Protein AF-A0A838ERH2-F1 (afdb_monomer)

Radius of gyration: 20.57 Å; Cα contacts (8 Å, |Δi|>4): 528; chains: 1; bounding box: 41×37×90 Å

pLDDT: mean 91.16, std 12.21, range [41.22, 98.88]

Sequence (251 aa):
MKSALTFLILLASISTHAAITIGAYNIRNFDYDERYRIRTNKTELSTTLKNLKADVLSVEEINNKAEFQVFITSKIPGYKYSGTECGGAHGQHLGFIYNSNTIELLSFNEDLSVSEPGQAGGCNSGSRPLAIGLFQIKATKQKFYGMTAHLKSGGDPQSIMKRTKQFEIIKNIVKELKAKNGVVDFYLAGDLNTTEYLNRGADYKLLTSFVSDLGMVNLTHNLGCSAYWWGGTEDGIEEPTLLDHVIATPG

Secondary structure (DSSP, 8-state):
---------------------EEEEEEEEETEETTTTEE--HHHHHHHHHHT--SEEEEEEES-HHHHHHHHHHHSTTEEEEE-S--GGGT-EEEEEEETTTEEEEEEEEEGGGTSTTS---TTSSSPPEEEEEEEETTT--EEEEEE--PPP-SSHHHHHHHHHHHHHHHHHHHHHHHHH---EEEEEEE---TTTTTT-HHHHHHHHHHHHTT-EETTTT-S-SEEE-TTSTTSPPEEE--EEEEE---

Nearest PDB structures (foldseek):
  4c1r-assembly4_D  TM=7.692E-01  e=2.656E-13  Bacteroides thetaiotaomicron VPI-5482
  3mpr-assembly1_A  TM=7.644E-01  e=5.144E-13  Bacteroides thetaiotaomicron
  3mpr-assembly2_C  TM=7.613E-01  e=5.801E-13  Bacteroides thetaiotaomicron
  3mpr-assembly2_D  TM=7.517E-01  e=6.542E-13  Bacteroides thetaiotaomicron
  3mpr-assembly1_B  TM=7.552E-01  e=1.711E-12  Bacteroides thetaiotaomicron

Foldseek 3Di:
DDDDPDDPPPPPPPPPDPDFFEEEDAQAAPQAHPVVRDGRPLVVVLVVVVVSVGQKYKYKFHQPPVVVQVSCVPSPPQKGWDWDPACAQRSMIITMIHRNVFKDFPDKDWAQCLQFPPDDRDGNHHAYTKIKTWMAGPVPRQIEIEIEGAAQADDDPVSLVSLLSSLVVVLVVLVVVCVPDVRLKYKYWYQSNLVCCQVCDSSVVSVVCSLVSSQKDWPCNPPPFDDWDPSNDPPRDTDGDHRITMIIHDD

Mean predicted aligned error: 5.89 Å

Solvent-accessible surface area (backbone atoms only — not comparable to full-atom values): 13637 Å² total; per-residue (Å²): 138,84,85,81,81,80,82,79,80,78,81,76,80,76,79,78,73,82,84,77,43,74,43,52,44,75,65,64,32,28,60,51,28,78,92,78,72,43,66,58,59,63,69,59,52,48,50,54,61,59,71,66,63,42,39,37,27,22,35,33,31,34,52,39,58,70,61,48,50,52,46,44,53,72,67,39,76,63,38,48,72,53,64,43,92,37,15,6,59,78,41,31,16,38,26,37,43,31,26,55,83,53,37,41,79,78,46,77,51,67,41,42,56,48,16,34,67,94,51,86,37,51,80,47,31,60,32,28,36,34,26,39,35,39,33,26,36,64,89,79,64,51,52,32,38,42,32,26,41,48,45,45,62,57,70,48,71,67,28,49,52,50,37,54,47,30,50,54,49,52,52,50,53,54,54,52,48,44,70,74,67,75,45,82,42,42,37,44,19,20,39,52,37,23,65,32,32,78,80,60,38,69,43,28,52,50,50,52,48,54,32,57,77,69,63,35,42,64,77,43,76,86,57,86,55,69,45,71,41,59,71,79,50,97,79,82,51,66,39,77,16,38,28,54,40,41,33,30,42,79,130

Structure (mmCIF, N/CA/C/O backbone):
data_AF-A0A838ERH2-F1
#
_entry.id   AF-A0A838ERH2-F1
#
loop_
_atom_site.group_PDB
_atom_site.id
_atom_site.type_symbol
_atom_site.label_atom_id
_atom_site.label_alt_id
_atom_site.label_comp_id
_atom_site.label_asym_id
_atom_site.label_entity_id
_atom_site.label_seq_id
_atom_site.pdbx_PDB_ins_code
_atom_site.Cartn_x
_atom_site.Cartn_y
_atom_site.Cartn_z
_atom_site.occupancy
_atom_site.B_iso_or_equiv
_atom_site.auth_seq_id
_atom_site.auth_comp_id
_atom_site.auth_asym_id
_atom_site.auth_atom_id
_atom_site.pdbx_PDB_model_num
ATOM 1 N N . MET A 1 1 ? -16.984 -15.839 67.777 1.00 41.25 1 MET A N 1
ATOM 2 C CA . MET A 1 1 ? -16.061 -15.875 66.621 1.00 41.25 1 MET A CA 1
ATOM 3 C C . MET A 1 1 ? -16.892 -15.769 65.349 1.00 41.25 1 MET A C 1
ATOM 5 O O . MET A 1 1 ? -17.537 -16.739 64.982 1.00 41.25 1 MET A O 1
ATOM 9 N N . LYS A 1 2 ? -16.990 -14.576 64.751 1.00 41.22 2 LYS A N 1
ATOM 10 C CA . LYS A 1 2 ? -17.706 -14.361 63.483 1.00 41.22 2 LYS A CA 1
ATOM 11 C C . LYS A 1 2 ? -16.654 -14.285 62.381 1.00 41.22 2 LYS A C 1
ATOM 13 O O . LYS A 1 2 ? -15.933 -13.297 62.310 1.00 41.22 2 LYS A O 1
ATOM 18 N N . SER A 1 3 ? -16.520 -15.354 61.600 1.00 46.53 3 SER A N 1
ATOM 19 C CA . SER A 1 3 ? -15.625 -15.372 60.442 1.00 46.53 3 SER A CA 1
ATOM 20 C C . SER A 1 3 ? -16.291 -14.585 59.316 1.00 46.53 3 SER A C 1
ATOM 22 O O . SER A 1 3 ? -17.316 -15.010 58.786 1.00 46.53 3 SER A O 1
ATOM 24 N N . ALA A 1 4 ? -15.753 -13.407 59.010 1.00 49.06 4 ALA A N 1
ATOM 25 C CA . ALA A 1 4 ? -16.137 -12.632 57.841 1.00 49.06 4 ALA A CA 1
ATOM 26 C C . ALA A 1 4 ? -15.484 -13.269 56.608 1.00 49.06 4 ALA A C 1
ATOM 28 O O . ALA A 1 4 ? -14.264 -13.249 56.456 1.00 49.06 4 ALA A O 1
ATOM 29 N N . LEU A 1 5 ? -16.305 -13.882 55.758 1.00 55.97 5 LEU A N 1
ATOM 30 C CA . LEU A 1 5 ? -15.892 -14.407 54.464 1.00 55.97 5 LEU A CA 1
ATOM 31 C C . LEU A 1 5 ? -15.818 -13.229 53.481 1.00 55.97 5 LEU A C 1
ATOM 33 O O . LEU A 1 5 ? -16.829 -12.804 52.925 1.00 55.97 5 LEU A O 1
ATOM 37 N N . THR A 1 6 ? -14.629 -12.655 53.318 1.00 57.03 6 THR A N 1
ATOM 38 C CA . THR A 1 6 ? -14.371 -11.592 52.340 1.00 57.03 6 THR A CA 1
ATOM 39 C C . THR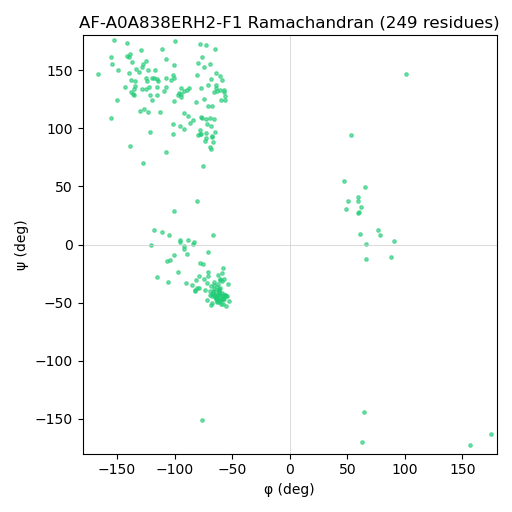 A 1 6 ? -14.356 -12.198 50.937 1.00 57.03 6 THR A C 1
ATOM 41 O O . THR A 1 6 ? -13.429 -12.919 50.573 1.00 57.03 6 THR A O 1
ATOM 44 N N . PHE A 1 7 ? -15.393 -11.920 50.148 1.00 54.00 7 PHE A N 1
ATOM 45 C CA . PHE A 1 7 ? -15.467 -12.295 48.738 1.00 54.00 7 PHE A CA 1
ATOM 46 C C . PHE A 1 7 ? -14.616 -11.307 47.924 1.00 54.00 7 PHE A C 1
ATOM 48 O O . PHE A 1 7 ? -15.031 -10.181 47.656 1.00 54.00 7 PHE A O 1
ATOM 55 N N . LEU A 1 8 ? -13.388 -11.702 47.586 1.00 56.50 8 LEU A N 1
ATOM 56 C CA . LEU A 1 8 ? -12.501 -10.932 46.716 1.00 56.50 8 LEU A CA 1
ATOM 57 C C . LEU A 1 8 ? -12.950 -11.148 45.262 1.00 56.50 8 LEU A C 1
ATOM 59 O O . LEU A 1 8 ? -12.589 -12.139 44.631 1.00 56.50 8 LEU A O 1
ATOM 63 N N . ILE A 1 9 ? -13.781 -10.246 44.738 1.00 57.06 9 ILE A N 1
ATOM 64 C CA . ILE A 1 9 ? -14.129 -10.225 43.313 1.00 57.06 9 ILE A CA 1
ATOM 65 C C . ILE A 1 9 ? -12.896 -9.718 42.558 1.00 57.06 9 ILE A C 1
ATOM 67 O O . ILE A 1 9 ? -12.659 -8.514 42.463 1.00 57.06 9 ILE A O 1
ATOM 71 N N . LEU A 1 10 ? -12.088 -10.647 42.041 1.00 55.03 10 LEU A N 1
ATOM 72 C CA . LEU A 1 10 ? -11.108 -10.354 41.000 1.00 55.03 10 LEU A CA 1
ATOM 73 C C . LEU A 1 10 ? -11.884 -9.940 39.742 1.00 55.03 10 LEU A C 1
ATOM 75 O O . LEU A 1 10 ? -12.353 -10.780 38.975 1.00 55.03 10 LEU A O 1
ATOM 79 N N . LEU A 1 11 ? -12.024 -8.634 39.527 1.00 54.62 11 LEU A N 1
ATOM 80 C CA . LEU A 1 11 ? -12.313 -8.077 38.210 1.00 54.62 11 LEU A CA 1
ATOM 81 C C . LEU A 1 11 ? -11.067 -8.292 37.345 1.00 54.62 11 LEU A C 1
ATOM 83 O O . LEU A 1 11 ? -10.212 -7.419 37.217 1.00 54.62 11 LEU A O 1
ATOM 87 N N . ALA A 1 12 ? -10.935 -9.496 36.791 1.00 55.44 12 ALA A N 1
ATOM 88 C CA . ALA A 1 12 ? -10.038 -9.738 35.678 1.00 55.44 12 ALA A CA 1
ATOM 89 C C . ALA A 1 12 ? -10.616 -8.988 34.473 1.00 55.44 12 ALA A C 1
ATOM 91 O O . ALA A 1 12 ? -11.506 -9.481 33.782 1.00 55.44 12 ALA A O 1
ATOM 92 N N . SER A 1 13 ? -10.154 -7.759 34.260 1.00 50.81 13 SER A N 1
ATOM 93 C CA . SER A 1 13 ? -10.402 -7.013 33.032 1.00 50.81 13 SER A CA 1
ATOM 94 C C . SER A 1 13 ? -9.666 -7.726 31.903 1.00 50.81 13 SER A C 1
ATOM 96 O O . SER A 1 13 ? -8.493 -7.463 31.642 1.00 50.81 13 SER A O 1
ATOM 98 N N . ILE A 1 14 ? -10.330 -8.691 31.271 1.00 52.88 14 ILE A N 1
ATOM 99 C CA . ILE A 1 14 ? -9.830 -9.325 30.057 1.00 52.88 14 ILE A CA 1
ATOM 100 C C . ILE A 1 14 ? -9.993 -8.282 28.951 1.00 52.88 14 ILE A C 1
ATOM 102 O O . ILE A 1 14 ? -11.059 -8.162 28.351 1.00 52.88 14 ILE A O 1
ATOM 106 N N . SER A 1 15 ? -8.960 -7.476 28.716 1.00 55.09 15 SER A N 1
ATOM 107 C CA . SER A 1 15 ? -8.905 -6.587 27.557 1.00 55.09 15 SER A CA 1
ATOM 108 C C . SER A 1 15 ? -8.753 -7.447 26.305 1.00 55.09 15 SER A C 1
ATOM 110 O O . SER A 1 15 ? -7.641 -7.694 25.837 1.00 55.09 15 SER A O 1
ATOM 112 N N . THR A 1 16 ? -9.867 -7.957 25.778 1.00 55.78 16 THR A N 1
ATOM 113 C CA . THR A 1 16 ? -9.900 -8.615 24.473 1.00 55.78 16 THR A CA 1
ATOM 114 C C . THR A 1 16 ? -9.625 -7.557 23.412 1.00 55.78 16 THR A C 1
ATOM 116 O O . THR A 1 16 ? -10.537 -6.862 22.963 1.00 55.78 16 THR A O 1
ATOM 119 N N . HIS A 1 17 ? -8.357 -7.396 23.042 1.00 62.88 17 HIS A N 1
ATOM 120 C CA . HIS A 1 17 ? -7.998 -6.616 21.868 1.00 62.88 17 HIS A CA 1
ATOM 121 C C . HIS A 1 17 ? -8.513 -7.382 20.651 1.00 62.88 17 HIS A C 1
ATOM 123 O O . HIS A 1 17 ? -8.162 -8.545 20.442 1.00 62.88 17 HIS A O 1
ATOM 129 N N . ALA A 1 18 ? -9.409 -6.758 19.889 1.00 71.56 18 ALA A N 1
ATOM 130 C CA . ALA A 1 18 ? -9.861 -7.320 18.629 1.00 71.56 18 ALA A CA 1
ATOM 131 C C . ALA A 1 18 ? -8.682 -7.274 17.652 1.00 71.56 18 ALA A C 1
ATOM 133 O O . ALA A 1 18 ? -8.348 -6.211 17.133 1.00 71.56 18 ALA A O 1
ATOM 134 N N . ALA A 1 19 ? -8.033 -8.418 17.447 1.00 84.88 19 ALA A N 1
ATOM 135 C CA . ALA A 1 19 ? -7.001 -8.547 16.434 1.00 84.88 19 ALA A CA 1
ATOM 136 C C . ALA A 1 19 ? -7.625 -8.348 15.045 1.00 84.88 19 ALA A C 1
ATOM 138 O O . ALA A 1 19 ? -8.700 -8.881 14.765 1.00 84.88 19 ALA A O 1
ATOM 139 N N . ILE A 1 20 ? -6.939 -7.593 14.190 1.00 93.19 20 ILE A N 1
ATOM 140 C CA . ILE A 1 20 ? -7.281 -7.439 12.775 1.00 93.19 20 ILE A CA 1
ATOM 141 C C . ILE A 1 20 ? -6.149 -7.987 11.916 1.00 93.19 20 ILE A C 1
ATOM 143 O O . ILE A 1 20 ? -4.981 -7.938 12.303 1.00 93.19 20 ILE A O 1
ATOM 147 N N . THR A 1 21 ? -6.494 -8.490 10.739 1.00 96.12 21 THR A N 1
ATOM 148 C CA . THR A 1 21 ? -5.523 -8.976 9.756 1.00 96.12 21 THR A CA 1
ATOM 149 C C . THR A 1 21 ? -5.307 -7.917 8.682 1.00 96.12 21 THR A C 1
ATOM 151 O O . THR A 1 21 ? -6.257 -7.500 8.018 1.00 96.12 21 THR A O 1
ATOM 154 N N . ILE A 1 22 ? -4.057 -7.495 8.491 1.00 96.12 22 ILE A N 1
ATOM 155 C CA . ILE A 1 22 ? -3.655 -6.530 7.461 1.00 96.12 22 ILE A CA 1
ATOM 156 C C . ILE A 1 22 ? -2.748 -7.234 6.451 1.00 96.12 22 ILE A C 1
ATOM 158 O O . ILE A 1 22 ? -1.898 -8.034 6.841 1.00 96.12 22 ILE A O 1
ATOM 162 N N . GLY A 1 23 ? -2.909 -6.927 5.166 1.00 96.12 23 GLY A N 1
ATOM 163 C CA . GLY A 1 23 ? -2.032 -7.424 4.107 1.00 96.12 23 GLY A CA 1
ATOM 164 C C . GLY A 1 23 ? -1.746 -6.381 3.031 1.00 96.12 23 GLY A C 1
ATOM 165 O O . GLY A 1 23 ? -2.368 -5.319 3.005 1.00 96.12 23 GLY A O 1
ATOM 166 N N . ALA A 1 24 ? -0.844 -6.731 2.118 1.00 97.00 24 ALA A N 1
ATOM 167 C CA . ALA A 1 24 ? -0.587 -6.025 0.865 1.00 97.00 24 ALA A CA 1
ATOM 168 C C . ALA A 1 24 ? -0.573 -7.016 -0.299 1.00 97.00 24 ALA A C 1
ATOM 170 O O . ALA A 1 24 ? -0.192 -8.175 -0.104 1.00 97.00 24 ALA A O 1
ATOM 171 N N . TYR A 1 25 ? -0.992 -6.573 -1.484 1.00 97.31 25 TYR A N 1
ATOM 172 C CA . TYR A 1 25 ? -0.890 -7.368 -2.696 1.00 97.31 25 TYR A CA 1
ATOM 173 C C . TYR A 1 25 ? -0.853 -6.499 -3.961 1.00 97.31 25 TYR A C 1
ATOM 175 O O . TYR A 1 25 ? -1.886 -5.990 -4.409 1.00 97.31 25 TYR A O 1
ATOM 183 N N . ASN A 1 26 ? 0.316 -6.442 -4.602 1.00 96.69 26 ASN A N 1
ATOM 184 C CA . ASN A 1 26 ? 0.435 -5.960 -5.972 1.00 96.69 26 ASN A CA 1
ATOM 185 C C . ASN A 1 26 ? -0.222 -6.977 -6.925 1.00 96.69 26 ASN A C 1
ATOM 187 O O . ASN A 1 26 ? 0.283 -8.083 -7.133 1.00 96.69 26 ASN A O 1
ATOM 191 N N . ILE A 1 27 ? -1.373 -6.611 -7.499 1.00 96.06 27 ILE A N 1
ATOM 192 C CA . ILE A 1 27 ? -2.183 -7.517 -8.333 1.00 96.06 27 ILE A CA 1
ATOM 193 C C . ILE A 1 27 ? -1.783 -7.508 -9.812 1.00 96.06 27 ILE A C 1
ATOM 195 O O . ILE A 1 27 ? -2.438 -8.183 -10.610 1.00 96.06 27 ILE A O 1
ATOM 199 N N . ARG A 1 28 ? -0.721 -6.770 -10.161 1.00 93.44 28 ARG A N 1
ATOM 200 C CA . ARG A 1 28 ? -0.102 -6.678 -11.486 1.00 93.44 28 ARG A CA 1
ATOM 201 C C . ARG A 1 28 ? -1.075 -6.329 -12.615 1.00 93.44 28 ARG A C 1
ATOM 203 O O . ARG A 1 28 ? -1.665 -7.200 -13.254 1.00 93.44 28 ARG A O 1
ATOM 210 N N . ASN A 1 29 ? -1.161 -5.040 -12.915 1.00 95.56 29 ASN A N 1
ATOM 211 C CA . ASN A 1 29 ? -1.908 -4.465 -14.037 1.00 95.56 29 ASN A CA 1
ATOM 212 C C . ASN A 1 29 ? -3.349 -4.984 -14.219 1.00 95.56 29 ASN A C 1
ATOM 214 O O . ASN A 1 29 ? -3.728 -5.461 -15.291 1.00 95.56 29 ASN A O 1
ATOM 218 N N . PHE A 1 30 ? -4.193 -4.906 -13.192 1.00 97.94 30 PHE A N 1
ATOM 219 C CA . PHE A 1 30 ? -5.592 -5.321 -13.336 1.00 97.94 30 PHE A CA 1
ATOM 220 C C . PHE A 1 30 ? -6.356 -4.404 -14.319 1.00 97.94 30 PHE A C 1
ATOM 222 O O . PHE A 1 30 ? -6.339 -3.194 -14.144 1.00 97.94 30 PHE A O 1
ATOM 229 N N . ASP A 1 31 ? -7.122 -4.873 -15.311 1.00 95.94 31 ASP A N 1
ATOM 230 C CA . ASP A 1 31 ? -7.486 -6.261 -15.634 1.00 95.94 31 ASP A CA 1
ATOM 231 C C . ASP A 1 31 ? -6.746 -6.849 -16.852 1.00 95.94 31 ASP A C 1
ATOM 233 O O . ASP A 1 31 ? -7.079 -7.947 -17.325 1.00 95.94 31 ASP A O 1
ATOM 237 N N . TYR A 1 32 ? -5.751 -6.122 -17.362 1.00 95.62 32 TYR A N 1
ATOM 238 C CA . TYR A 1 32 ? -4.922 -6.510 -18.494 1.00 95.62 32 TYR A CA 1
ATOM 239 C C . TYR A 1 32 ? -3.515 -5.914 -18.389 1.00 95.62 32 TYR A C 1
ATOM 241 O O . TYR A 1 32 ? -3.335 -4.699 -18.323 1.00 95.62 32 TYR A O 1
ATOM 249 N N . ASP A 1 33 ? -2.515 -6.789 -18.442 1.00 93.38 33 ASP A N 1
ATOM 250 C CA . ASP A 1 33 ? -1.108 -6.420 -18.483 1.00 93.38 33 ASP A CA 1
ATOM 251 C C . ASP A 1 33 ? -0.683 -6.182 -19.938 1.00 93.38 33 ASP A C 1
ATOM 253 O O . ASP A 1 33 ? -0.490 -7.128 -20.705 1.00 93.38 33 ASP A O 1
ATOM 257 N N . GLU A 1 34 ? -0.533 -4.911 -20.318 1.00 90.50 34 GLU A N 1
ATOM 258 C CA . GLU A 1 34 ? -0.123 -4.501 -21.669 1.00 90.50 34 GLU A CA 1
ATOM 259 C C . GLU A 1 34 ? 1.276 -5.003 -22.049 1.00 90.50 34 GLU A C 1
ATOM 261 O O . GLU A 1 34 ? 1.520 -5.353 -23.206 1.00 90.50 34 GLU A O 1
ATOM 266 N N . ARG A 1 35 ? 2.200 -5.087 -21.081 1.00 87.75 35 ARG A N 1
ATOM 267 C CA . ARG A 1 35 ? 3.591 -5.493 -21.332 1.00 87.75 35 ARG A CA 1
ATOM 268 C C . ARG A 1 35 ? 3.665 -6.951 -21.764 1.00 87.75 35 ARG A C 1
ATOM 270 O O . ARG A 1 35 ? 4.426 -7.283 -22.669 1.00 87.75 35 ARG A O 1
ATOM 277 N N . TYR A 1 36 ? 2.878 -7.808 -21.122 1.00 88.75 36 TYR A N 1
ATOM 278 C CA . TYR A 1 36 ? 2.867 -9.247 -21.400 1.00 88.75 36 TYR A CA 1
ATOM 279 C C . TYR A 1 36 ? 1.701 -9.683 -22.287 1.00 88.75 36 TYR A C 1
ATOM 281 O O . TYR A 1 36 ? 1.692 -10.811 -22.771 1.00 88.75 36 TYR A O 1
ATOM 289 N N . ARG A 1 37 ? 0.745 -8.786 -22.544 1.00 94.12 37 ARG A N 1
ATOM 290 C CA . ARG A 1 37 ? -0.479 -9.029 -23.315 1.00 94.12 37 ARG A CA 1
ATOM 291 C C . ARG A 1 37 ? -1.358 -10.127 -22.714 1.00 94.12 37 ARG A C 1
ATOM 293 O O . ARG A 1 37 ? -1.916 -10.959 -23.432 1.00 94.12 37 ARG A O 1
ATOM 300 N N . ILE A 1 38 ? -1.481 -10.136 -21.388 1.00 95.56 38 ILE A N 1
ATOM 301 C CA . ILE A 1 38 ? -2.199 -11.168 -20.628 1.00 95.56 38 ILE A CA 1
ATOM 302 C C . ILE A 1 38 ? -3.304 -10.521 -19.795 1.00 95.56 38 ILE A C 1
ATOM 304 O O . ILE A 1 38 ? -3.100 -9.507 -19.136 1.00 95.56 38 ILE A O 1
ATOM 308 N N . ARG A 1 39 ? -4.495 -11.129 -19.805 1.00 96.75 39 ARG A N 1
ATOM 309 C CA . ARG A 1 39 ? -5.611 -10.731 -18.933 1.00 96.75 39 ARG A CA 1
ATOM 310 C C . ARG A 1 39 ? -5.434 -11.308 -17.538 1.00 96.75 39 ARG A C 1
ATOM 312 O O . ARG A 1 39 ? -5.012 -12.455 -17.393 1.00 96.75 39 ARG A O 1
ATOM 319 N N . THR A 1 40 ? -5.863 -10.565 -16.525 1.00 97.25 40 THR A N 1
ATOM 320 C CA . THR A 1 40 ? -5.924 -11.085 -15.158 1.00 97.25 40 THR A CA 1
ATOM 321 C C . THR A 1 40 ? -6.801 -12.337 -15.099 1.00 97.25 40 THR A C 1
ATOM 323 O O . THR A 1 40 ? -7.954 -12.335 -15.544 1.00 97.25 40 THR A O 1
ATOM 326 N N . ASN A 1 41 ? -6.295 -13.402 -14.475 1.00 97.56 41 ASN A N 1
ATOM 327 C CA . ASN A 1 41 ? -7.112 -14.558 -14.121 1.00 97.56 41 ASN A CA 1
ATOM 328 C C . ASN A 1 41 ? -8.013 -14.206 -12.925 1.00 97.56 41 ASN A C 1
ATOM 330 O O . ASN A 1 41 ? -7.648 -14.389 -11.766 1.00 97.56 41 ASN A O 1
ATOM 334 N N . LYS A 1 42 ? -9.208 -13.677 -13.215 1.00 97.19 42 LYS A N 1
ATOM 335 C CA . LYS A 1 42 ? -10.172 -13.209 -12.203 1.00 97.19 42 LYS A CA 1
ATOM 336 C C . LYS A 1 42 ? -10.632 -14.325 -11.251 1.00 97.19 42 LYS A C 1
ATOM 338 O O . LYS A 1 42 ? -10.917 -14.047 -10.087 1.00 97.19 42 LYS A O 1
ATOM 343 N N . THR A 1 43 ? -10.688 -15.578 -11.707 1.00 97.38 43 THR A N 1
ATOM 344 C CA . THR A 1 43 ? -11.048 -16.723 -10.852 1.00 97.38 43 THR A CA 1
ATOM 345 C C . THR A 1 43 ? -9.973 -16.971 -9.801 1.00 97.38 43 THR A C 1
ATOM 347 O O . THR A 1 43 ? -10.292 -17.018 -8.609 1.00 97.38 43 THR A O 1
ATOM 350 N N . GLU A 1 44 ? -8.712 -17.054 -10.229 1.00 97.38 44 GLU A N 1
ATOM 351 C CA . GLU A 1 44 ? -7.580 -17.255 -9.323 1.00 97.38 44 GLU A CA 1
ATOM 352 C C . GLU A 1 44 ? -7.440 -16.078 -8.361 1.00 97.38 44 GLU A C 1
ATOM 354 O O . GLU A 1 44 ? -7.447 -16.272 -7.150 1.00 97.38 44 GLU A O 1
ATOM 359 N N . LEU A 1 45 ? -7.472 -14.845 -8.881 1.00 97.44 45 LEU A N 1
ATOM 360 C CA . LEU A 1 45 ? -7.408 -13.640 -8.057 1.00 97.44 45 LEU A CA 1
ATOM 361 C C . LEU A 1 45 ? -8.495 -13.641 -6.971 1.00 97.44 45 LEU A C 1
ATOM 363 O O . LEU A 1 45 ? -8.209 -13.368 -5.810 1.00 97.44 45 LEU A O 1
ATOM 367 N N . SER A 1 46 ? -9.739 -14.001 -7.305 1.00 97.12 46 SER A N 1
ATOM 368 C CA . SER A 1 46 ? -10.819 -14.041 -6.308 1.00 97.12 46 SER A CA 1
ATOM 369 C C . SER A 1 46 ? -10.599 -15.103 -5.229 1.00 97.12 46 SER A C 1
ATOM 371 O O . SER A 1 46 ? -11.001 -14.903 -4.082 1.00 97.12 46 SER A O 1
ATOM 373 N N . THR A 1 47 ? -9.962 -16.219 -5.585 1.00 97.38 47 THR A N 1
ATOM 374 C CA . THR A 1 47 ? -9.630 -17.307 -4.662 1.00 97.38 47 THR A CA 1
ATOM 375 C C . THR A 1 47 ? -8.513 -16.869 -3.724 1.00 97.38 47 THR A C 1
ATOM 377 O O . THR A 1 47 ? -8.672 -16.961 -2.506 1.00 97.38 47 THR A O 1
ATOM 380 N N . THR A 1 48 ? -7.443 -16.288 -4.270 1.00 96.62 48 THR A N 1
ATOM 381 C CA . THR A 1 48 ? -6.331 -15.710 -3.506 1.00 96.62 48 THR A CA 1
ATOM 382 C C . THR A 1 48 ? -6.828 -14.671 -2.508 1.00 96.62 48 THR A C 1
ATOM 384 O O . THR A 1 48 ? -6.596 -14.815 -1.309 1.00 96.62 48 THR A O 1
ATOM 387 N N . LEU A 1 49 ? -7.600 -13.679 -2.963 1.00 96.56 49 LEU A N 1
ATOM 388 C CA . LEU A 1 49 ? -8.098 -12.598 -2.105 1.00 96.56 49 LEU A CA 1
ATOM 389 C C . LEU A 1 49 ? -8.979 -13.110 -0.951 1.00 96.56 49 LEU A C 1
ATOM 391 O O . LEU A 1 49 ? -8.878 -12.610 0.167 1.00 96.56 49 LEU A O 1
ATOM 395 N N . LYS A 1 50 ? -9.809 -14.136 -1.183 1.00 95.25 50 LYS A N 1
ATOM 396 C CA . LYS A 1 50 ? -10.616 -14.767 -0.120 1.00 95.25 50 LYS A CA 1
ATOM 397 C C . LYS A 1 50 ? -9.767 -15.542 0.879 1.00 95.25 50 LYS A C 1
ATOM 399 O O . LYS A 1 50 ? -10.046 -15.507 2.076 1.00 95.25 50 LYS A O 1
ATOM 404 N N . ASN A 1 51 ? -8.750 -16.249 0.395 1.00 95.81 51 ASN A N 1
ATOM 405 C CA . ASN A 1 51 ? -7.895 -17.088 1.229 1.00 95.81 51 ASN A CA 1
ATOM 406 C C . ASN A 1 51 ? -6.974 -16.272 2.139 1.00 95.81 51 ASN A C 1
ATOM 408 O O . ASN A 1 51 ? -6.649 -16.747 3.225 1.00 95.81 51 ASN A O 1
ATOM 412 N N . LEU A 1 52 ? -6.623 -15.043 1.744 1.00 93.81 52 LEU A N 1
ATOM 413 C CA . LEU A 1 52 ? -5.871 -14.113 2.593 1.00 93.81 52 LEU A CA 1
ATOM 414 C C . LEU A 1 52 ? -6.616 -13.765 3.888 1.00 93.81 52 LEU A C 1
ATOM 416 O O . LEU A 1 52 ? -5.969 -13.482 4.891 1.00 93.81 52 LEU A O 1
ATOM 420 N N . LYS A 1 53 ? -7.961 -13.784 3.878 1.00 94.56 53 LYS A N 1
ATOM 421 C CA . LYS A 1 53 ? -8.818 -13.454 5.035 1.00 94.56 53 LYS A CA 1
ATOM 422 C C . LYS A 1 53 ? -8.430 -12.138 5.730 1.00 94.56 53 LYS A C 1
ATOM 424 O O . LYS A 1 53 ? -8.617 -11.992 6.934 1.00 94.56 53 LYS A O 1
ATOM 429 N N . ALA A 1 54 ? -7.894 -11.185 4.971 1.00 96.94 54 ALA A N 1
ATOM 430 C CA . ALA A 1 54 ? -7.530 -9.878 5.489 1.00 96.94 54 ALA A CA 1
ATOM 431 C C . ALA A 1 54 ? -8.788 -9.088 5.877 1.00 96.94 54 ALA A C 1
ATOM 433 O O . ALA A 1 54 ? -9.808 -9.149 5.186 1.00 96.94 54 ALA A O 1
ATOM 434 N N . ASP A 1 55 ? -8.713 -8.326 6.964 1.00 98.12 55 ASP A N 1
ATOM 435 C CA . ASP A 1 55 ? -9.714 -7.320 7.317 1.00 98.12 55 ASP A CA 1
ATOM 436 C C . ASP A 1 55 ? -9.509 -6.048 6.496 1.00 98.12 55 ASP A C 1
ATOM 438 O O . ASP A 1 55 ? -10.481 -5.435 6.053 1.00 98.12 55 ASP A O 1
ATOM 442 N N . VAL A 1 56 ? -8.247 -5.686 6.248 1.00 98.56 56 VAL A N 1
ATOM 443 C CA . VAL A 1 56 ? -7.853 -4.636 5.306 1.00 98.56 56 VAL A CA 1
ATOM 444 C C . VAL A 1 56 ? -6.675 -5.129 4.472 1.00 98.56 56 VAL A C 1
ATOM 446 O O . VAL A 1 56 ? -5.681 -5.614 5.004 1.00 98.56 56 VAL A O 1
ATOM 449 N N . LEU A 1 57 ? -6.787 -5.007 3.158 1.00 98.62 57 LEU A N 1
ATOM 450 C CA . LEU A 1 57 ? -5.775 -5.405 2.193 1.00 98.62 57 LEU A CA 1
ATOM 451 C C . LEU A 1 57 ? -5.418 -4.195 1.332 1.00 98.62 57 LEU A C 1
ATOM 453 O O . LEU A 1 57 ? -6.267 -3.709 0.581 1.00 98.62 57 LEU A O 1
ATOM 457 N N . SER A 1 58 ? -4.178 -3.722 1.445 1.00 98.75 58 SER A N 1
ATOM 458 C CA . SER A 1 58 ? -3.583 -2.801 0.476 1.00 98.75 58 SER A CA 1
ATOM 459 C C . SER A 1 58 ? -3.460 -3.502 -0.872 1.00 98.75 58 SER A C 1
ATOM 461 O O . SER A 1 58 ? -3.069 -4.669 -0.925 1.00 98.75 58 SER A O 1
ATOM 463 N N . VAL A 1 59 ? -3.836 -2.816 -1.945 1.00 98.56 59 VAL A N 1
ATOM 464 C CA . VAL A 1 59 ? -3.751 -3.341 -3.309 1.00 98.56 59 VAL A CA 1
ATOM 465 C C . VAL A 1 59 ? -3.168 -2.311 -4.262 1.00 98.56 59 VAL A C 1
ATOM 467 O O . VAL A 1 59 ? -3.554 -1.139 -4.254 1.00 98.56 59 VAL A O 1
ATOM 470 N N . GLU A 1 60 ? -2.263 -2.773 -5.114 1.00 98.56 60 GLU A N 1
ATOM 471 C CA . GLU A 1 60 ? -1.489 -1.954 -6.042 1.00 98.56 60 GLU A CA 1
ATOM 472 C C . GLU A 1 60 ? -1.656 -2.440 -7.492 1.00 98.56 60 GLU A C 1
ATOM 474 O O . GLU A 1 60 ? -1.986 -3.595 -7.736 1.00 98.56 60 GLU A O 1
ATOM 479 N N . GLU A 1 61 ? -1.393 -1.561 -8.464 1.00 97.62 61 GLU A N 1
ATOM 480 C CA . GLU A 1 61 ? -1.476 -1.841 -9.910 1.00 97.62 61 GLU A CA 1
ATOM 481 C C . GLU A 1 61 ? -2.879 -2.151 -10.457 1.00 97.62 61 GLU A C 1
ATOM 483 O O . GLU A 1 61 ? -3.101 -3.096 -11.218 1.00 97.62 61 GLU A O 1
ATOM 488 N N . ILE A 1 62 ? -3.843 -1.295 -10.124 1.00 98.31 62 ILE A N 1
ATOM 489 C CA . ILE A 1 62 ? -5.196 -1.350 -10.686 1.00 98.31 62 ILE A CA 1
ATOM 490 C C . ILE A 1 62 ? -5.283 -0.385 -11.871 1.00 98.31 62 ILE A C 1
ATOM 492 O O . ILE A 1 62 ? -5.433 0.812 -11.662 1.00 98.31 62 ILE A O 1
ATOM 496 N N . ASN A 1 63 ? -5.218 -0.866 -13.111 1.00 97.25 63 ASN A N 1
ATOM 497 C CA . ASN A 1 63 ? -5.399 -0.026 -14.304 1.00 97.25 63 ASN A CA 1
ATOM 498 C C . ASN A 1 63 ? -6.872 0.247 -14.626 1.00 97.25 63 ASN A C 1
ATOM 500 O O . ASN A 1 63 ? -7.238 1.348 -15.029 1.00 97.25 63 ASN A O 1
ATOM 504 N N . ASN A 1 64 ? -7.740 -0.743 -14.426 1.00 97.38 64 ASN A N 1
ATOM 505 C CA . ASN A 1 64 ? -9.168 -0.649 -14.705 1.00 97.38 64 ASN A CA 1
ATOM 506 C C . ASN A 1 64 ? -9.979 -0.577 -13.401 1.00 97.38 64 ASN A C 1
ATOM 508 O O . ASN A 1 64 ? -10.546 -1.570 -12.940 1.00 97.38 64 ASN A O 1
ATOM 512 N N . LYS A 1 65 ? -10.034 0.618 -12.793 1.00 96.75 65 LYS A N 1
ATOM 513 C CA . LYS A 1 65 ? -10.726 0.864 -11.511 1.00 96.75 65 LYS A CA 1
ATOM 514 C C . LYS A 1 65 ? -12.193 0.439 -11.516 1.00 96.75 65 LYS A C 1
ATOM 516 O O . LYS A 1 65 ? -12.668 -0.152 -10.548 1.00 96.75 65 LYS A O 1
ATOM 521 N N . ALA A 1 66 ? -12.913 0.772 -12.588 1.00 97.25 66 ALA A N 1
ATOM 522 C CA . ALA A 1 66 ? -14.345 0.507 -12.691 1.00 97.25 66 ALA A CA 1
ATOM 523 C C . ALA A 1 66 ? -14.620 -1.001 -12.680 1.00 97.25 66 ALA A C 1
ATOM 525 O O . ALA A 1 66 ? -1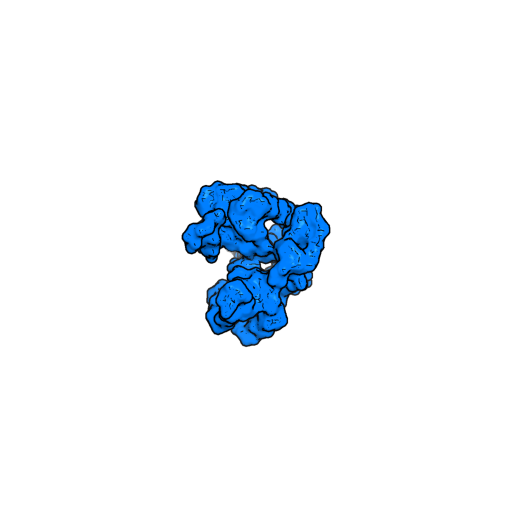5.440 -1.479 -11.895 1.00 97.25 66 ALA A O 1
ATOM 526 N N . GLU A 1 67 ? -13.871 -1.758 -13.482 1.00 98.06 67 GLU A N 1
ATOM 527 C CA . GLU A 1 67 ? -13.971 -3.215 -13.490 1.00 98.06 67 GLU A CA 1
ATOM 528 C C . GLU A 1 67 ? -13.511 -3.823 -12.161 1.00 98.06 67 GLU A C 1
ATOM 530 O O . GLU A 1 67 ? -14.103 -4.797 -11.698 1.00 98.06 67 GLU A O 1
ATOM 535 N N . PHE A 1 68 ? -12.502 -3.245 -11.501 1.00 98.38 68 PHE A N 1
ATOM 536 C CA . PHE A 1 68 ? -12.020 -3.759 -10.219 1.00 98.38 68 PHE A CA 1
ATOM 537 C C . PHE A 1 68 ? -13.076 -3.611 -9.122 1.00 98.38 68 PHE A C 1
ATOM 539 O O . PHE A 1 68 ? -13.351 -4.563 -8.393 1.00 98.38 68 PHE A O 1
ATOM 546 N N . GLN A 1 69 ? -13.754 -2.463 -9.059 1.00 97.88 69 GLN A N 1
ATOM 547 C CA . GLN A 1 69 ? -14.874 -2.239 -8.141 1.00 97.88 69 GLN A CA 1
ATOM 548 C C . GLN A 1 69 ? -16.002 -3.262 -8.358 1.00 97.88 69 GLN A C 1
ATOM 550 O O . GLN A 1 69 ? -16.523 -3.831 -7.390 1.00 97.88 69 GLN A O 1
ATOM 555 N N . VAL A 1 70 ? -16.370 -3.524 -9.618 1.00 98.00 70 VAL A N 1
ATOM 556 C CA . VAL A 1 70 ? -17.385 -4.533 -9.975 1.00 98.00 70 VAL A CA 1
ATOM 557 C C . VAL A 1 70 ? -16.916 -5.935 -9.583 1.00 98.00 70 VAL A C 1
ATOM 559 O O . VAL A 1 70 ? -17.678 -6.711 -8.996 1.00 98.00 70 VAL A O 1
ATOM 562 N N . PHE A 1 71 ? -15.655 -6.261 -9.855 1.00 98.44 71 PHE A N 1
ATOM 563 C CA . PHE A 1 71 ? -15.046 -7.539 -9.508 1.00 98.44 71 PHE A CA 1
ATOM 564 C C . PHE A 1 71 ? -15.075 -7.794 -7.997 1.00 98.44 71 PHE A C 1
ATOM 566 O O . PHE A 1 71 ? -15.588 -8.832 -7.578 1.00 98.44 71 PHE A O 1
ATOM 573 N N . ILE A 1 72 ? -14.610 -6.851 -7.172 1.00 98.31 72 ILE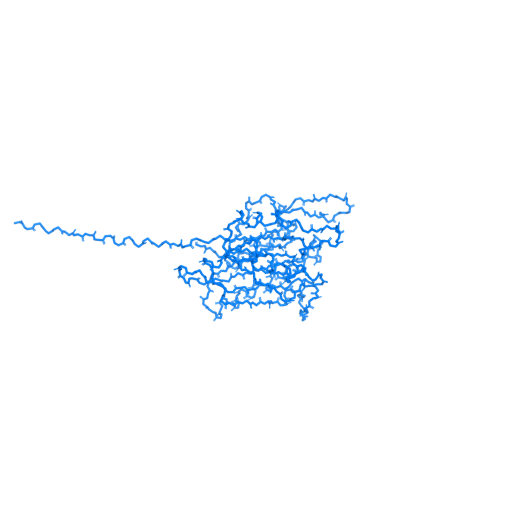 A N 1
ATOM 574 C CA . ILE A 1 72 ? -14.600 -7.000 -5.707 1.00 98.31 72 ILE A CA 1
ATOM 575 C C . ILE A 1 72 ? -16.020 -7.166 -5.171 1.00 98.31 72 ILE A C 1
ATOM 577 O O . ILE A 1 72 ? -16.298 -8.132 -4.459 1.00 98.31 72 ILE A O 1
ATOM 581 N N . THR A 1 73 ? -16.939 -6.291 -5.585 1.00 96.00 73 THR A N 1
ATOM 582 C CA . THR A 1 73 ? -18.333 -6.317 -5.115 1.00 96.00 73 THR A CA 1
ATOM 583 C C . THR A 1 73 ? -19.037 -7.628 -5.482 1.00 96.00 73 THR A C 1
ATOM 585 O O . THR A 1 73 ? -19.800 -8.168 -4.683 1.00 96.00 73 THR A O 1
ATOM 588 N N . SER A 1 74 ? -18.779 -8.167 -6.678 1.00 97.06 74 SER A N 1
ATOM 589 C CA . SER A 1 74 ? -19.451 -9.380 -7.166 1.00 97.06 74 SER A CA 1
ATOM 590 C C . SER A 1 74 ? -18.801 -10.681 -6.697 1.00 97.06 74 SER A C 1
ATOM 592 O O . SER A 1 74 ? -19.498 -11.676 -6.490 1.00 97.06 74 SER A O 1
ATOM 594 N N . LYS A 1 75 ? -17.472 -10.719 -6.556 1.00 97.62 75 LYS A N 1
ATOM 595 C CA . LYS A 1 75 ? -16.737 -11.956 -6.261 1.00 97.62 75 LYS A CA 1
ATOM 596 C C . LYS A 1 75 ? -16.419 -12.132 -4.790 1.00 97.62 75 LYS A C 1
ATOM 598 O O . LYS A 1 75 ? -16.238 -13.280 -4.382 1.00 97.62 75 LYS A O 1
ATOM 603 N N . ILE A 1 76 ? -16.371 -11.059 -4.004 1.00 96.19 76 ILE A N 1
ATOM 604 C CA . ILE A 1 76 ? -15.952 -11.085 -2.599 1.00 96.19 76 ILE A CA 1
ATOM 605 C C . ILE A 1 76 ? -17.028 -10.402 -1.734 1.00 96.19 76 ILE A C 1
ATOM 607 O O . ILE A 1 76 ? -16.831 -9.297 -1.231 1.00 96.19 76 ILE A O 1
ATOM 611 N N . PRO A 1 77 ? -18.207 -11.033 -1.570 1.00 95.00 77 PRO A N 1
ATOM 612 C CA . PRO A 1 77 ? -19.308 -10.434 -0.822 1.00 95.00 77 PRO A CA 1
ATOM 613 C C . PRO A 1 77 ? -18.897 -10.124 0.623 1.00 95.00 77 PRO A C 1
ATOM 615 O O . PRO A 1 77 ? -18.174 -10.888 1.260 1.00 95.00 77 PRO A O 1
ATOM 618 N N . GLY A 1 78 ? -19.368 -8.989 1.139 1.00 96.25 78 GLY A N 1
ATOM 619 C CA . GLY A 1 78 ? -18.977 -8.471 2.453 1.00 96.25 78 GLY A CA 1
ATOM 620 C C . GLY A 1 78 ? -17.729 -7.587 2.427 1.00 96.25 78 GLY A C 1
ATOM 621 O O . GLY A 1 78 ? -17.486 -6.877 3.402 1.00 96.25 78 GLY A O 1
ATOM 622 N N . TYR A 1 79 ? -16.992 -7.543 1.316 1.00 98.38 79 TYR A N 1
ATOM 623 C CA . TYR A 1 79 ? -15.867 -6.632 1.127 1.00 98.38 79 TYR A CA 1
ATOM 624 C C . TYR A 1 79 ? -16.250 -5.414 0.285 1.00 98.38 79 TYR A C 1
ATOM 626 O O . TYR A 1 79 ? -17.184 -5.447 -0.517 1.00 98.38 79 TYR A O 1
ATOM 634 N N . LYS A 1 80 ? -15.516 -4.320 0.482 1.00 98.44 80 LYS A N 1
ATOM 635 C CA . LYS A 1 80 ? -15.620 -3.078 -0.292 1.00 98.44 80 LYS A CA 1
ATOM 636 C C . LYS A 1 80 ? -14.244 -2.673 -0.809 1.00 98.44 80 LYS A C 1
ATOM 638 O O . LYS A 1 80 ? -13.240 -3.028 -0.197 1.00 98.44 80 LYS A O 1
ATOM 643 N N . TYR A 1 81 ? -14.217 -1.912 -1.900 1.00 98.50 81 TYR A N 1
ATOM 644 C CA . TYR A 1 81 ? -13.008 -1.294 -2.442 1.00 98.50 81 TYR A CA 1
ATOM 645 C C . TYR A 1 81 ? -13.102 0.237 -2.369 1.00 98.50 81 TYR A C 1
ATOM 647 O O . TYR A 1 81 ? -14.178 0.817 -2.524 1.00 98.50 81 TYR A O 1
ATOM 655 N N . SER A 1 82 ? -11.969 0.873 -2.075 1.00 98.56 82 SER A N 1
ATOM 656 C CA . SER A 1 82 ? -11.745 2.315 -2.193 1.00 98.56 82 SER A CA 1
ATOM 657 C C . SER A 1 82 ? -10.361 2.527 -2.786 1.00 98.56 82 SER A C 1
ATOM 659 O O . SER A 1 82 ? -9.405 1.919 -2.307 1.00 98.56 82 SER A O 1
ATOM 661 N N . GLY A 1 83 ? -10.243 3.371 -3.807 1.00 98.25 83 GLY A N 1
ATOM 662 C CA . GLY A 1 83 ? -8.999 3.532 -4.553 1.00 98.25 83 GLY A CA 1
ATOM 663 C C . GLY A 1 83 ? -8.703 4.963 -4.956 1.00 98.25 83 GLY A C 1
ATOM 664 O O . GLY A 1 83 ? -9.584 5.818 -4.940 1.00 98.25 83 GLY A O 1
ATOM 665 N N . THR A 1 84 ? -7.443 5.197 -5.302 1.00 98.50 84 THR A N 1
ATOM 666 C CA . THR A 1 84 ? -6.910 6.500 -5.704 1.00 98.50 84 THR A CA 1
ATOM 667 C C . THR A 1 84 ? -7.564 6.979 -6.995 1.00 98.50 84 THR A C 1
ATOM 669 O O . THR A 1 84 ? -7.922 6.184 -7.871 1.00 98.50 84 THR A O 1
ATOM 672 N N . GLU A 1 85 ? -7.719 8.288 -7.147 1.00 97.19 85 GLU A N 1
ATOM 673 C CA . GLU A 1 85 ? -8.123 8.892 -8.417 1.00 97.19 85 GLU A CA 1
ATOM 674 C C . GLU A 1 85 ? -6.950 8.994 -9.383 1.00 97.19 85 GLU A C 1
ATOM 676 O O . GLU A 1 85 ? -7.153 8.874 -10.588 1.00 97.19 85 GLU A O 1
ATOM 681 N N . CYS A 1 86 ? -5.722 9.090 -8.877 1.00 96.88 86 CYS A N 1
ATOM 682 C CA . CYS A 1 86 ? -4.515 9.145 -9.695 1.00 96.88 86 CYS A CA 1
ATOM 683 C C . CYS A 1 86 ? -3.764 7.803 -9.713 1.00 96.88 86 CYS A C 1
ATOM 685 O O . CYS A 1 86 ? -3.674 7.111 -8.695 1.00 96.88 86 CYS A O 1
ATOM 687 N N . GLY A 1 87 ? -3.208 7.436 -10.875 1.00 95.62 87 GLY A N 1
ATOM 688 C CA . GLY A 1 87 ? -2.506 6.158 -11.094 1.00 95.62 87 GLY A CA 1
ATOM 689 C C . GLY A 1 87 ? -1.018 6.288 -11.459 1.00 95.62 87 GLY A C 1
ATOM 690 O O . GLY A 1 87 ? -0.399 5.337 -11.938 1.00 95.62 87 GLY A O 1
ATOM 691 N N . GLY A 1 88 ? -0.428 7.475 -11.295 1.00 94.62 88 GLY A N 1
ATOM 692 C CA . GLY A 1 88 ? 0.924 7.769 -11.791 1.00 94.62 88 GLY A CA 1
ATOM 693 C C . GLY A 1 88 ? 1.034 7.669 -13.322 1.00 94.62 88 GLY A C 1
ATOM 694 O O . GLY A 1 88 ? 0.029 7.542 -14.024 1.00 94.62 88 GLY A O 1
ATOM 695 N N . ALA A 1 89 ? 2.255 7.712 -13.858 1.00 93.75 89 ALA A N 1
ATOM 696 C CA . ALA A 1 89 ? 2.509 7.782 -15.307 1.00 93.75 89 ALA A CA 1
ATOM 697 C C . ALA A 1 89 ? 1.912 6.620 -16.127 1.00 93.75 89 ALA A C 1
ATOM 699 O O . ALA A 1 89 ? 1.729 6.740 -17.335 1.00 93.75 89 ALA A O 1
ATOM 700 N N . HIS A 1 90 ? 1.617 5.496 -15.474 1.00 93.38 90 HIS A N 1
ATOM 701 C CA . HIS A 1 90 ? 1.108 4.285 -16.116 1.00 93.38 90 HIS A CA 1
ATOM 702 C C . HIS A 1 90 ? -0.353 3.981 -15.766 1.00 93.38 90 HIS A C 1
ATOM 704 O O . HIS A 1 90 ? -0.822 2.886 -16.061 1.00 93.38 90 HIS A O 1
ATOM 710 N N . GLY A 1 91 ? -1.070 4.911 -15.122 1.00 95.19 91 GLY A N 1
ATOM 711 C CA . GLY A 1 91 ? -2.478 4.715 -14.761 1.00 95.19 91 GLY A CA 1
ATOM 712 C C . GLY A 1 91 ? -2.710 3.517 -13.836 1.00 95.19 91 GLY A C 1
ATOM 713 O O . GLY A 1 91 ? -3.759 2.895 -13.890 1.00 95.19 91 GLY A O 1
ATOM 714 N N . GLN A 1 92 ? -1.719 3.157 -13.025 1.00 96.50 92 GLN A N 1
ATOM 715 C CA . GLN A 1 92 ? -1.778 2.074 -12.053 1.00 96.50 92 GLN A CA 1
ATOM 716 C C . GLN A 1 92 ? -2.238 2.635 -10.708 1.00 96.50 92 GLN A C 1
ATOM 718 O O . GLN A 1 92 ? -1.456 3.225 -9.966 1.00 96.50 92 GLN A O 1
ATOM 723 N N . HIS A 1 93 ? -3.516 2.481 -10.398 1.00 98.25 93 HIS A N 1
ATOM 724 C CA . HIS A 1 93 ? -4.112 3.000 -9.173 1.00 98.25 93 HIS A CA 1
ATOM 725 C C . HIS A 1 93 ? -3.807 2.102 -7.971 1.00 98.25 93 HIS A C 1
ATOM 727 O O . HIS A 1 93 ? -3.535 0.907 -8.121 1.00 98.25 93 HIS A O 1
ATOM 733 N N . LEU A 1 94 ? -3.865 2.696 -6.780 1.00 98.62 94 LEU A N 1
ATOM 734 C CA . LEU A 1 94 ? -3.713 2.007 -5.499 1.00 98.62 94 LEU A CA 1
ATOM 735 C C . LEU A 1 94 ? -5.049 2.008 -4.756 1.00 98.62 94 LEU A C 1
ATOM 737 O O . LEU A 1 94 ? -5.975 2.747 -5.107 1.00 98.62 94 LEU A O 1
ATOM 741 N N . GLY A 1 95 ? -5.165 1.221 -3.696 1.00 98.44 95 GLY A N 1
ATOM 742 C CA . GLY A 1 95 ? -6.319 1.310 -2.818 1.00 98.44 95 GLY A CA 1
ATOM 743 C C . GLY A 1 95 ? -6.358 0.257 -1.731 1.00 98.44 95 GLY A C 1
ATOM 744 O O . GLY A 1 95 ? -5.368 -0.400 -1.423 1.00 98.44 95 GLY A O 1
ATOM 745 N N . PHE A 1 96 ? -7.548 0.102 -1.164 1.00 98.88 96 PHE A N 1
ATOM 746 C CA . PHE A 1 96 ? -7.826 -0.859 -0.113 1.00 98.88 96 PHE A CA 1
ATOM 747 C C . PHE A 1 96 ? -9.033 -1.708 -0.478 1.00 98.88 96 PHE A C 1
ATOM 749 O O . PHE A 1 96 ? -10.084 -1.180 -0.850 1.00 98.88 96 PHE A O 1
ATOM 756 N N . ILE A 1 97 ? -8.905 -3.016 -0.288 1.00 98.75 97 ILE A N 1
ATOM 757 C CA . ILE A 1 97 ? -10.033 -3.930 -0.133 1.00 98.75 97 ILE A CA 1
ATOM 758 C C . ILE A 1 97 ? -10.232 -4.138 1.368 1.00 98.75 97 ILE A C 1
ATOM 760 O O . ILE A 1 97 ? -9.281 -4.461 2.072 1.00 98.75 97 ILE A O 1
ATOM 764 N N . TYR A 1 98 ? -11.443 -3.963 1.888 1.00 98.75 98 TYR A N 1
ATOM 765 C CA . TYR A 1 98 ? -11.692 -4.107 3.326 1.00 98.75 98 TYR A CA 1
ATOM 766 C C . TYR A 1 98 ? -12.981 -4.862 3.625 1.00 98.75 98 TYR A C 1
ATOM 768 O O . TYR A 1 98 ? -13.996 -4.697 2.941 1.00 98.75 98 TYR A O 1
ATOM 776 N N . ASN A 1 99 ? -12.936 -5.696 4.663 1.00 98.44 99 ASN A N 1
ATOM 777 C CA . ASN A 1 99 ? -14.072 -6.456 5.157 1.00 98.44 99 ASN A CA 1
ATOM 778 C C . ASN A 1 99 ? -15.040 -5.502 5.858 1.00 98.44 99 ASN A C 1
ATOM 780 O O . ASN A 1 99 ? -14.832 -5.078 6.993 1.00 98.44 99 ASN A O 1
ATOM 784 N N . SER A 1 100 ? -16.139 -5.174 5.188 1.00 98.12 100 SER A N 1
ATOM 785 C CA . SER A 1 100 ? -17.115 -4.219 5.702 1.00 98.12 100 SER A CA 1
ATOM 786 C C . SER A 1 100 ? -17.929 -4.747 6.885 1.00 98.12 100 SER A C 1
ATOM 788 O O . SER A 1 100 ? -18.678 -3.979 7.486 1.00 98.12 100 SER A O 1
ATOM 790 N N . ASN A 1 101 ? -17.790 -6.022 7.263 1.00 97.06 101 ASN A N 1
ATOM 791 C CA . ASN A 1 101 ? -18.398 -6.560 8.481 1.00 97.06 101 ASN A CA 1
ATOM 792 C C . ASN A 1 101 ? -17.569 -6.244 9.733 1.00 97.06 101 ASN A C 1
ATOM 794 O O . ASN A 1 101 ? -18.144 -6.062 10.804 1.00 97.06 101 ASN A O 1
ATOM 798 N N . THR A 1 102 ? -16.245 -6.133 9.605 1.00 97.88 102 THR A N 1
ATOM 799 C CA . THR A 1 102 ? -15.318 -5.894 10.727 1.00 97.88 102 THR A CA 1
ATOM 800 C C . THR A 1 102 ? -14.781 -4.465 10.743 1.00 97.88 102 THR A C 1
ATOM 802 O O . THR A 1 102 ? -14.592 -3.892 11.818 1.00 97.88 102 THR A O 1
ATOM 805 N N . ILE A 1 103 ? -14.621 -3.856 9.567 1.00 98.50 103 ILE A N 1
ATOM 806 C CA . ILE A 1 103 ? -14.005 -2.545 9.372 1.00 98.50 103 ILE A CA 1
ATOM 807 C C . ILE A 1 103 ? -14.998 -1.547 8.771 1.00 98.50 103 ILE A C 1
ATOM 809 O O . ILE A 1 103 ? -15.837 -1.863 7.924 1.00 98.50 103 ILE A O 1
ATOM 813 N N . GLU A 1 104 ? -14.892 -0.304 9.217 1.00 98.62 104 GLU A N 1
ATOM 814 C CA . GLU A 1 104 ? -15.536 0.863 8.629 1.00 98.62 104 GLU A CA 1
ATOM 815 C C . GLU A 1 104 ? -14.463 1.819 8.096 1.00 98.62 104 GLU A C 1
ATOM 817 O O . GLU A 1 104 ? -13.529 2.162 8.816 1.00 98.62 104 GLU A O 1
ATOM 822 N N . LEU A 1 105 ? -14.588 2.247 6.838 1.00 98.69 105 LEU A N 1
ATOM 823 C CA . LEU A 1 105 ? -13.756 3.299 6.255 1.00 98.69 105 LEU A CA 1
ATOM 824 C C . LEU A 1 105 ? -14.423 4.650 6.537 1.00 98.69 105 LEU A C 1
ATOM 826 O O . LEU A 1 105 ? -15.490 4.930 5.993 1.00 98.69 105 LEU A O 1
ATOM 830 N N . LEU A 1 106 ? -13.813 5.460 7.401 1.00 98.50 106 LEU A N 1
ATOM 831 C CA . LEU A 1 106 ? -14.338 6.765 7.813 1.00 98.50 106 LEU A CA 1
ATOM 832 C C . LEU A 1 106 ? -13.998 7.864 6.806 1.00 98.50 106 LEU A C 1
ATOM 834 O O . LEU A 1 106 ? -14.814 8.746 6.551 1.00 98.50 106 LEU A O 1
ATOM 838 N N . SER A 1 107 ? -12.791 7.825 6.246 1.00 98.38 107 SER A N 1
ATOM 839 C CA . SER A 1 107 ? -12.371 8.729 5.177 1.00 98.38 107 SER A CA 1
ATOM 840 C C . SER A 1 107 ? -11.269 8.104 4.332 1.00 98.38 107 SER A C 1
ATOM 842 O O . SER A 1 107 ? -10.529 7.237 4.797 1.00 98.38 107 SER A O 1
ATOM 844 N N . PHE A 1 108 ? -11.166 8.556 3.086 1.00 98.69 108 PHE A N 1
ATOM 845 C CA . PHE A 1 108 ? -10.141 8.143 2.138 1.00 98.69 108 PHE A CA 1
ATOM 846 C C . PHE A 1 108 ? -9.591 9.378 1.431 1.00 98.69 108 PHE A C 1
ATOM 848 O O . PHE A 1 108 ? -10.364 10.233 1.004 1.00 98.69 108 PHE A O 1
ATOM 855 N N . ASN A 1 109 ? -8.270 9.463 1.326 1.00 97.81 109 ASN A N 1
ATOM 856 C CA . ASN A 1 109 ? -7.552 10.525 0.636 1.00 97.81 109 ASN A CA 1
ATOM 857 C C . ASN A 1 109 ? -6.392 9.927 -0.163 1.00 97.81 109 ASN A C 1
ATOM 859 O O . ASN A 1 109 ? -5.949 8.807 0.097 1.00 97.81 109 ASN A O 1
ATOM 863 N N . GLU A 1 110 ? -5.858 10.710 -1.090 1.00 97.50 110 GLU A N 1
ATOM 864 C CA . GLU A 1 110 ? -4.593 10.428 -1.756 1.00 97.50 110 GLU A CA 1
ATOM 865 C C . GLU A 1 110 ? -3.642 11.616 -1.588 1.00 97.50 110 GLU A C 1
ATOM 867 O O . GLU A 1 110 ? -4.079 12.768 -1.594 1.00 97.50 110 GLU A O 1
ATOM 872 N N . ASP A 1 111 ? -2.350 11.342 -1.422 1.00 96.50 111 ASP A N 1
ATOM 873 C CA . ASP A 1 111 ? -1.316 12.371 -1.337 1.00 96.50 111 ASP A CA 1
ATOM 874 C C . ASP A 1 111 ? -0.393 12.300 -2.558 1.00 96.50 111 ASP A C 1
ATOM 876 O O . ASP A 1 111 ? 0.340 11.326 -2.773 1.00 96.50 111 ASP A O 1
ATOM 880 N N . LEU A 1 112 ? -0.446 13.353 -3.377 1.00 96.38 112 LEU A N 1
ATOM 881 C CA . LEU A 1 112 ? 0.314 13.451 -4.620 1.00 96.38 112 LEU A CA 1
ATOM 882 C C . LEU A 1 112 ? 1.786 13.810 -4.405 1.00 96.38 112 LEU A C 1
ATOM 884 O O . LEU A 1 112 ? 2.576 13.599 -5.327 1.00 96.38 112 LEU A O 1
ATOM 888 N N . SER A 1 113 ? 2.188 14.306 -3.231 1.00 95.06 113 SER A N 1
ATOM 889 C CA . SER A 1 113 ? 3.575 14.725 -2.974 1.00 95.06 113 SER A CA 1
ATOM 890 C C . SER A 1 113 ? 4.572 13.566 -3.089 1.00 95.06 113 SER A C 1
ATOM 892 O O . SER A 1 113 ? 5.721 13.769 -3.481 1.00 95.06 113 SER A O 1
ATOM 894 N N . VAL A 1 114 ? 4.116 12.331 -2.854 1.00 95.12 114 VAL A N 1
ATOM 895 C CA . VAL A 1 114 ? 4.909 11.102 -3.024 1.00 95.12 114 VAL A CA 1
ATOM 896 C C . VAL A 1 114 ? 5.186 10.774 -4.501 1.00 95.12 114 VAL A C 1
ATOM 898 O O . VAL A 1 114 ? 6.176 10.102 -4.804 1.00 95.12 114 VAL A O 1
ATOM 901 N N . SER A 1 115 ? 4.361 11.258 -5.434 1.00 93.81 115 SER A N 1
ATOM 902 C CA . SER A 1 115 ? 4.443 10.912 -6.864 1.00 93.81 115 SER A CA 1
ATOM 903 C C . SER A 1 115 ? 5.714 11.463 -7.522 1.00 93.81 115 SER A C 1
ATOM 905 O O . SER A 1 115 ? 6.410 10.747 -8.252 1.00 93.81 115 SER A O 1
ATOM 907 N N . GLU A 1 116 ? 6.046 12.723 -7.219 1.00 91.38 116 GLU A N 1
ATOM 908 C CA . GLU A 1 116 ? 7.241 13.421 -7.711 1.00 91.38 116 GLU A CA 1
ATOM 909 C C . GLU A 1 116 ? 7.907 14.262 -6.606 1.00 91.38 116 GLU A C 1
ATOM 911 O O . GLU A 1 116 ? 7.667 15.467 -6.493 1.00 91.38 116 GLU A O 1
ATOM 916 N N . PRO A 1 117 ? 8.770 13.648 -5.772 1.00 90.38 117 PRO A N 1
ATOM 917 C CA . PRO A 1 117 ? 9.406 14.347 -4.662 1.00 90.38 117 PRO A CA 1
ATOM 918 C C . PRO A 1 117 ? 10.246 15.553 -5.102 1.00 90.38 117 PRO A C 1
ATOM 920 O O . PRO A 1 117 ? 11.200 15.421 -5.873 1.00 90.38 117 PRO A O 1
ATOM 923 N N . GLY A 1 118 ? 9.941 16.723 -4.537 1.00 86.12 118 GLY A N 1
ATOM 924 C CA . GLY A 1 118 ? 10.616 17.989 -4.846 1.00 86.12 118 GLY A CA 1
ATOM 925 C C . GLY A 1 118 ? 9.970 18.796 -5.976 1.00 86.12 118 GLY A C 1
ATOM 926 O O . GLY A 1 118 ? 10.490 19.851 -6.331 1.00 86.12 118 GLY A O 1
ATOM 927 N N . GLN A 1 119 ? 8.847 18.332 -6.524 1.00 86.38 119 GLN A N 1
ATOM 928 C CA . GLN A 1 119 ? 8.014 19.068 -7.474 1.00 86.38 119 GLN A CA 1
ATOM 929 C C . GLN A 1 119 ? 6.556 19.057 -7.000 1.00 86.38 119 GLN A C 1
ATOM 931 O O . GLN A 1 119 ? 6.189 18.313 -6.089 1.00 86.38 119 GLN A O 1
ATOM 936 N N . ALA A 1 120 ? 5.711 19.889 -7.611 1.00 78.12 120 ALA A N 1
ATOM 937 C CA . ALA A 1 120 ? 4.272 19.740 -7.443 1.00 78.12 120 ALA A CA 1
ATOM 938 C C . ALA A 1 120 ? 3.861 18.410 -8.095 1.00 78.12 120 ALA A C 1
ATOM 940 O O . ALA A 1 120 ? 3.910 18.282 -9.317 1.00 78.12 120 ALA A O 1
ATOM 941 N N . GLY A 1 121 ? 3.526 17.406 -7.280 1.00 78.25 121 GLY A N 1
ATOM 942 C CA . GLY A 1 121 ? 3.078 16.107 -7.777 1.00 78.25 121 GLY A CA 1
ATOM 943 C C . GLY A 1 121 ? 1.851 16.260 -8.676 1.00 78.25 121 GLY A C 1
ATOM 944 O O . GLY A 1 121 ? 0.913 16.979 -8.333 1.00 78.25 121 GLY A O 1
ATOM 945 N N . GLY A 1 122 ? 1.862 15.603 -9.835 1.00 85.75 122 GLY A N 1
ATOM 946 C CA . GLY A 1 122 ? 0.767 15.651 -10.801 1.00 85.75 122 GLY A CA 1
ATOM 947 C C . GLY A 1 122 ? -0.027 14.352 -10.836 1.00 85.75 122 GLY A C 1
ATOM 948 O O . GLY A 1 122 ? 0.542 13.259 -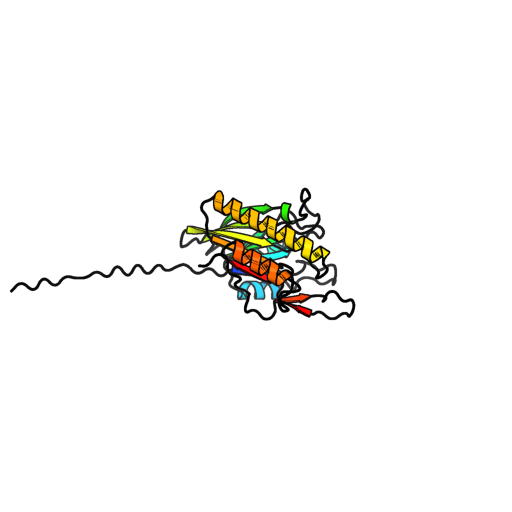10.765 1.00 85.75 122 GLY A O 1
ATOM 949 N N . CYS A 1 123 ? -1.344 14.467 -11.016 1.00 91.44 123 CYS A N 1
ATOM 950 C CA . CYS A 1 123 ? -2.171 13.306 -11.312 1.00 91.44 123 CYS A CA 1
ATOM 951 C C . CYS A 1 123 ? -1.702 12.658 -12.619 1.00 91.44 123 CYS A C 1
ATOM 953 O O . CYS A 1 123 ? -1.485 13.347 -13.614 1.00 91.44 123 CYS A O 1
ATOM 955 N N . ASN A 1 124 ? -1.549 11.336 -12.611 1.00 88.00 124 ASN A N 1
ATOM 956 C CA . ASN A 1 124 ? -1.099 10.549 -13.762 1.00 88.00 124 ASN A CA 1
ATOM 957 C C . ASN A 1 124 ? 0.294 10.933 -14.304 1.00 88.00 124 ASN A C 1
ATOM 959 O O . ASN A 1 124 ? 0.598 10.725 -15.476 1.00 88.00 124 ASN A O 1
ATOM 963 N N . SER A 1 125 ? 1.159 11.469 -13.439 1.00 88.38 125 SER A N 1
ATOM 964 C CA . SER A 1 125 ? 2.579 11.701 -13.716 1.00 88.38 125 SER A CA 1
ATOM 965 C C . SER A 1 125 ? 3.435 10.990 -12.675 1.00 88.38 125 SER A C 1
ATOM 967 O O . SER A 1 125 ? 3.002 10.818 -11.538 1.00 88.38 125 SER A O 1
ATOM 969 N N . GLY A 1 126 ? 4.640 10.571 -13.053 1.00 91.31 126 GLY A N 1
ATOM 970 C CA . GLY A 1 126 ? 5.590 10.008 -12.103 1.00 91.31 126 GLY A CA 1
ATOM 971 C C . GLY A 1 126 ? 5.170 8.704 -11.441 1.00 91.31 126 GLY A C 1
ATOM 972 O O . GLY A 1 126 ? 4.569 7.826 -12.066 1.00 91.31 126 GLY A O 1
ATOM 973 N N . SER A 1 127 ? 5.544 8.577 -10.165 1.00 94.56 127 SER A N 1
ATOM 974 C CA . SER A 1 127 ? 5.138 7.459 -9.311 1.00 94.56 127 SER A CA 1
ATOM 975 C C . SER A 1 127 ? 3.657 7.575 -8.926 1.00 94.56 127 SER A C 1
ATOM 977 O O . SER A 1 127 ? 2.997 8.573 -9.200 1.00 94.56 127 SER A O 1
ATOM 979 N N . ARG A 1 128 ? 3.117 6.538 -8.287 1.00 96.44 128 ARG A N 1
ATOM 980 C CA . ARG A 1 128 ? 1.740 6.536 -7.784 1.00 96.44 128 ARG A CA 1
ATOM 981 C C . ARG A 1 128 ? 1.637 7.416 -6.525 1.00 96.44 128 ARG A C 1
ATOM 983 O O . ARG A 1 128 ? 2.643 7.548 -5.818 1.00 96.44 128 ARG A O 1
ATOM 990 N N . PRO A 1 129 ? 0.460 8.004 -6.232 1.00 97.25 129 PRO A N 1
ATOM 991 C CA . PRO A 1 129 ? 0.242 8.706 -4.969 1.00 97.25 129 PRO A CA 1
ATOM 992 C C . PRO A 1 129 ? 0.318 7.749 -3.775 1.00 97.25 129 PRO A C 1
ATOM 994 O O . PRO A 1 129 ? 0.255 6.532 -3.934 1.00 97.25 129 PRO A O 1
ATOM 997 N N . LEU A 1 130 ? 0.381 8.303 -2.566 1.00 98.44 130 LEU A N 1
ATOM 998 C CA . LEU A 1 130 ? 0.101 7.549 -1.344 1.00 98.44 130 LEU A CA 1
ATOM 999 C C . LEU A 1 130 ? -1.415 7.482 -1.144 1.00 98.44 130 LEU A C 1
ATOM 1001 O O . LEU A 1 130 ? -2.041 8.534 -1.033 1.00 98.44 130 LEU A O 1
ATOM 1005 N N . ALA A 1 131 ? -2.015 6.294 -1.058 1.00 98.75 131 ALA A N 1
ATOM 1006 C CA . ALA A 1 131 ? -3.419 6.194 -0.650 1.00 98.75 131 ALA A CA 1
ATOM 1007 C C . ALA A 1 131 ? -3.514 6.108 0.873 1.00 98.75 131 ALA A C 1
ATOM 1009 O O . ALA A 1 131 ? -2.777 5.347 1.499 1.00 98.75 131 ALA A O 1
ATOM 1010 N N . ILE A 1 132 ? -4.426 6.873 1.469 1.00 98.75 132 ILE A N 1
ATOM 1011 C CA . ILE A 1 132 ? -4.558 7.033 2.918 1.00 98.75 132 ILE A CA 1
ATOM 1012 C C . ILE A 1 132 ? -6.018 6.801 3.306 1.00 98.75 132 ILE A C 1
ATOM 1014 O O . ILE A 1 132 ? -6.898 7.584 2.952 1.00 98.75 132 ILE A O 1
ATOM 1018 N N . GLY A 1 133 ? -6.281 5.745 4.068 1.00 98.69 133 GLY A N 1
ATOM 1019 C CA . GLY A 1 133 ? -7.586 5.463 4.659 1.00 98.69 133 GLY A CA 1
ATOM 1020 C C . GLY A 1 133 ? -7.570 5.679 6.169 1.00 98.69 133 GLY A C 1
ATOM 1021 O O . GLY A 1 133 ? -6.684 5.178 6.858 1.00 98.69 133 GLY A O 1
ATOM 1022 N N . LEU A 1 134 ? -8.561 6.393 6.702 1.00 98.62 134 LEU A N 1
ATOM 1023 C CA . LEU A 1 134 ? -8.871 6.367 8.131 1.00 98.62 134 LEU A CA 1
ATOM 1024 C C . LEU A 1 134 ? -9.923 5.291 8.370 1.00 98.62 134 LEU A C 1
ATOM 1026 O O . LEU A 1 134 ? -11.072 5.424 7.945 1.00 98.62 134 LEU A O 1
ATOM 1030 N N . PHE A 1 135 ? -9.535 4.239 9.072 1.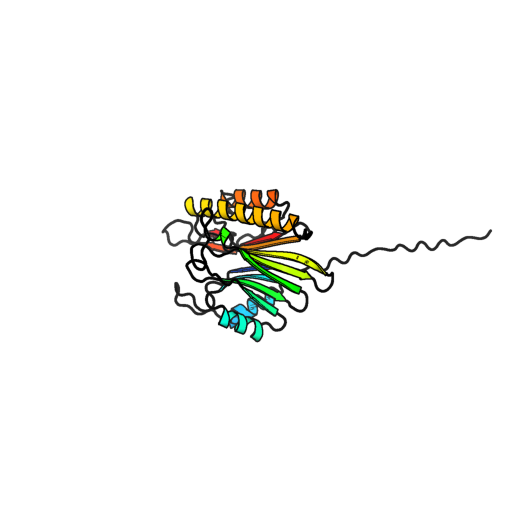00 98.62 135 PHE A N 1
ATOM 1031 C CA . PHE A 1 135 ? -10.381 3.094 9.362 1.00 98.62 135 PHE A CA 1
ATOM 1032 C C . PHE A 1 135 ? -10.814 3.081 10.824 1.00 98.62 135 PHE A C 1
ATOM 1034 O O . PHE A 1 135 ? -10.189 3.693 11.692 1.00 98.62 135 PHE A O 1
ATOM 1041 N N . GLN A 1 136 ? -11.886 2.347 11.094 1.00 97.88 136 GLN A N 1
ATOM 1042 C CA . GLN A 1 136 ? -12.374 2.057 12.431 1.00 97.88 136 GLN A CA 1
ATOM 1043 C C . GLN A 1 136 ? -12.739 0.578 12.546 1.00 97.88 136 GLN A C 1
ATOM 1045 O O . GLN A 1 136 ? -13.522 0.054 11.749 1.00 97.88 136 GLN A O 1
ATOM 1050 N N . ILE A 1 137 ? -12.218 -0.086 13.576 1.00 97.75 137 ILE A N 1
ATOM 1051 C CA . ILE A 1 137 ? -12.636 -1.436 13.953 1.00 97.75 137 ILE A CA 1
ATOM 1052 C C . ILE A 1 137 ? -14.040 -1.330 14.543 1.00 97.75 137 ILE A C 1
ATOM 1054 O O . ILE A 1 137 ? -14.259 -0.655 15.551 1.00 97.75 137 ILE A O 1
ATOM 1058 N N . LYS A 1 138 ? -15.027 -1.993 13.937 1.00 97.06 138 LYS A N 1
ATOM 1059 C CA . LYS A 1 138 ? -16.435 -1.825 14.331 1.00 97.06 138 LYS A CA 1
ATOM 1060 C C . LYS A 1 138 ? -16.719 -2.270 15.760 1.00 97.06 138 LYS A C 1
ATOM 1062 O O . LYS A 1 138 ? -17.535 -1.624 16.422 1.00 97.06 138 LYS A O 1
ATOM 1067 N N . ALA A 1 139 ? -16.055 -3.341 16.197 1.00 96.00 139 ALA A N 1
ATOM 1068 C CA . ALA A 1 139 ? -16.237 -3.955 17.508 1.00 96.00 139 ALA A CA 1
ATOM 1069 C C . ALA A 1 139 ? -15.714 -3.073 18.652 1.00 96.00 139 ALA A C 1
ATOM 1071 O O . ALA A 1 139 ? -16.393 -2.926 19.662 1.00 96.00 139 ALA A O 1
ATOM 1072 N N . THR A 1 140 ? -14.538 -2.461 18.485 1.00 95.06 140 THR A N 1
ATOM 1073 C CA . THR A 1 140 ? -13.861 -1.695 19.549 1.00 95.06 140 THR A CA 1
ATOM 1074 C C . THR A 1 140 ? -13.978 -0.184 19.378 1.00 95.06 140 THR A C 1
ATOM 1076 O O . THR A 1 140 ? -13.657 0.560 20.298 1.00 95.06 140 THR A O 1
ATOM 1079 N N . LYS A 1 141 ? -14.411 0.284 18.201 1.00 95.50 141 LYS A N 1
ATOM 1080 C CA . LYS A 1 141 ? -14.370 1.694 17.771 1.00 95.50 141 LYS A CA 1
ATOM 1081 C C . LYS A 1 141 ? -12.961 2.290 17.705 1.00 95.50 141 LYS A C 1
ATOM 1083 O O . LYS A 1 141 ? -12.826 3.489 17.470 1.00 95.50 141 LYS A O 1
ATOM 1088 N N . GLN A 1 142 ? -11.924 1.466 17.853 1.00 95.44 142 GLN A N 1
ATOM 1089 C CA . GLN A 1 142 ? -10.540 1.886 17.679 1.00 95.44 142 GLN A CA 1
ATOM 1090 C C . GLN A 1 142 ? -10.322 2.336 16.237 1.00 95.44 142 GLN A C 1
ATOM 1092 O O . GLN A 1 142 ? -10.732 1.652 15.295 1.00 95.44 142 GLN A O 1
ATOM 1097 N N . LYS A 1 143 ? -9.699 3.503 16.081 1.00 96.75 143 LYS A N 1
ATOM 1098 C CA . LYS A 1 143 ? -9.377 4.095 14.784 1.00 96.75 143 LYS A CA 1
ATOM 1099 C C . LYS A 1 143 ? -7.910 3.874 14.470 1.00 96.75 143 LYS A C 1
ATOM 1101 O O . LYS A 1 143 ? -7.083 3.944 15.369 1.00 96.75 143 LYS A O 1
ATOM 1106 N N . PHE A 1 144 ? -7.605 3.680 13.198 1.00 97.69 144 PHE A N 1
ATOM 1107 C CA . PHE A 1 144 ? -6.239 3.540 12.715 1.00 97.69 144 PHE A CA 1
ATOM 1108 C C . PHE A 1 144 ? -6.129 4.083 11.297 1.00 97.69 144 PHE A C 1
ATOM 1110 O O . PHE A 1 144 ? -7.092 4.045 10.525 1.00 97.69 144 PHE A O 1
ATOM 1117 N N . TYR A 1 145 ? -4.953 4.586 10.946 1.00 98.44 145 TYR A N 1
ATOM 1118 C CA . TYR A 1 145 ? -4.649 4.928 9.565 1.00 98.44 145 TYR A CA 1
ATOM 1119 C C . TYR A 1 145 ? -4.047 3.737 8.838 1.00 98.44 145 TYR A C 1
ATOM 1121 O O . TYR A 1 145 ? -3.112 3.106 9.327 1.00 98.44 145 TYR A O 1
ATOM 1129 N N . GLY A 1 146 ? -4.563 3.475 7.646 1.00 98.56 146 GLY A N 1
ATOM 1130 C CA . GLY A 1 146 ? -3.929 2.618 6.665 1.00 98.56 146 GLY A CA 1
ATOM 1131 C C . GLY A 1 146 ? -3.364 3.426 5.522 1.00 98.56 146 GLY A C 1
ATOM 1132 O O . GLY A 1 146 ? -4.028 4.329 5.014 1.00 98.56 146 GLY A O 1
ATOM 1133 N N . MET A 1 147 ? -2.146 3.095 5.118 1.00 98.81 147 MET A N 1
ATOM 1134 C CA . MET A 1 147 ? -1.480 3.702 3.976 1.00 98.81 147 MET A CA 1
ATOM 1135 C C . MET A 1 147 ? -1.045 2.613 2.999 1.00 98.81 147 MET A C 1
ATOM 1137 O O . MET A 1 147 ? -0.449 1.621 3.421 1.00 98.81 147 MET A O 1
ATOM 1141 N N . THR A 1 148 ? -1.312 2.806 1.707 1.00 98.69 148 THR A N 1
ATOM 1142 C CA . THR A 1 148 ? -0.734 1.985 0.630 1.00 98.69 148 THR A CA 1
ATOM 1143 C C . THR A 1 148 ? 0.162 2.826 -0.256 1.00 98.69 148 THR A C 1
ATOM 1145 O O . THR A 1 148 ? -0.172 3.960 -0.614 1.00 98.69 148 THR A O 1
ATOM 1148 N N . ALA A 1 149 ? 1.321 2.261 -0.576 1.00 98.44 149 ALA A N 1
ATOM 1149 C CA . ALA A 1 149 ? 2.315 2.869 -1.431 1.00 98.44 149 ALA A CA 1
ATOM 1150 C C . ALA A 1 149 ? 2.824 1.842 -2.437 1.00 98.44 149 ALA A C 1
ATOM 1152 O O . ALA A 1 149 ? 3.092 0.697 -2.089 1.00 98.44 149 ALA A O 1
ATOM 1153 N N . HIS A 1 150 ? 3.032 2.313 -3.662 1.00 98.06 150 HIS A N 1
ATOM 1154 C CA . HIS A 1 150 ? 3.821 1.623 -4.668 1.00 98.06 150 HIS A CA 1
ATOM 1155 C C . HIS A 1 150 ? 4.961 2.561 -5.076 1.00 98.06 150 HIS A C 1
ATOM 1157 O O . HIS A 1 150 ? 4.774 3.497 -5.866 1.00 98.06 150 HIS A O 1
ATOM 1163 N N . LEU A 1 151 ? 6.127 2.362 -4.462 1.00 97.56 151 LEU A N 1
ATOM 1164 C CA . LEU A 1 151 ? 7.261 3.279 -4.587 1.00 97.56 151 LEU A CA 1
ATOM 1165 C C . LEU A 1 151 ? 8.008 3.103 -5.912 1.00 97.56 151 LEU A C 1
ATOM 1167 O O . LEU A 1 151 ? 7.711 2.220 -6.713 1.00 97.56 151 LEU A O 1
ATOM 1171 N N . LYS A 1 152 ? 8.964 3.999 -6.182 1.00 95.88 152 LYS A N 1
ATOM 1172 C CA . LYS A 1 152 ? 9.767 3.943 -7.408 1.00 95.88 152 LYS A CA 1
ATOM 1173 C C . LYS A 1 152 ? 10.461 2.580 -7.530 1.00 95.88 152 LYS A C 1
ATOM 1175 O O . LYS A 1 152 ? 11.230 2.212 -6.650 1.00 95.88 152 LYS A O 1
ATOM 1180 N N . SER A 1 153 ? 10.231 1.890 -8.645 1.00 92.94 153 SER A N 1
ATOM 1181 C CA . SER A 1 153 ? 10.900 0.635 -8.997 1.00 92.94 153 SER A CA 1
ATOM 1182 C C . SER A 1 153 ? 12.333 0.830 -9.495 1.00 92.94 153 SER A C 1
ATOM 1184 O O . SER A 1 153 ? 12.691 1.920 -9.944 1.00 92.94 153 SER A O 1
ATOM 1186 N N . GLY A 1 154 ? 13.117 -0.253 -9.466 1.00 90.31 154 GLY A N 1
ATOM 1187 C CA . GLY A 1 154 ? 14.485 -0.319 -9.993 1.00 90.31 154 GLY A CA 1
ATOM 1188 C C . GLY A 1 154 ? 15.564 -0.213 -8.912 1.00 90.31 154 GLY A C 1
ATOM 1189 O O . GLY A 1 154 ? 15.383 0.479 -7.911 1.00 90.31 154 GLY A O 1
ATOM 1190 N N . GLY A 1 155 ? 16.687 -0.903 -9.119 1.00 89.31 155 GLY A N 1
ATOM 1191 C CA . GLY A 1 155 ? 17.827 -0.927 -8.191 1.00 89.31 155 GLY A CA 1
ATOM 1192 C C . GLY A 1 155 ? 18.900 0.130 -8.472 1.00 89.31 155 GLY A C 1
ATOM 1193 O O . GLY A 1 155 ? 19.891 0.204 -7.756 1.00 89.31 155 GLY A O 1
ATOM 1194 N N . ASP A 1 156 ? 18.740 0.954 -9.512 1.00 90.38 156 ASP A N 1
ATOM 1195 C CA . ASP A 1 156 ? 19.734 1.974 -9.838 1.00 90.38 156 ASP A CA 1
ATOM 1196 C C . ASP A 1 156 ? 19.770 3.105 -8.781 1.00 90.38 156 ASP A C 1
ATOM 1198 O O . ASP A 1 156 ? 18.760 3.385 -8.119 1.00 90.38 156 ASP A O 1
ATOM 1202 N N . PRO A 1 157 ? 20.903 3.820 -8.633 1.00 92.12 157 PRO A N 1
ATOM 1203 C CA . PRO A 1 157 ? 21.048 4.856 -7.611 1.00 92.12 157 PRO A CA 1
ATOM 1204 C C . PRO A 1 157 ? 20.010 5.986 -7.675 1.00 92.12 157 PRO A C 1
ATOM 1206 O O . PRO A 1 157 ? 19.679 6.562 -6.636 1.00 92.12 157 PRO A O 1
ATOM 1209 N N . GLN A 1 158 ? 19.485 6.332 -8.858 1.00 93.50 158 GLN A N 1
ATOM 1210 C CA . GLN A 1 158 ? 18.464 7.380 -8.976 1.00 93.50 158 GLN A CA 1
ATOM 1211 C C . GLN A 1 158 ? 17.116 6.884 -8.454 1.00 93.50 158 GLN A C 1
ATOM 1213 O O . GLN A 1 158 ? 16.410 7.629 -7.768 1.00 93.50 158 GLN A O 1
ATOM 1218 N N . SER A 1 159 ? 16.780 5.624 -8.728 1.00 94.56 159 SER A N 1
ATOM 1219 C CA . SER A 1 159 ? 15.581 4.969 -8.203 1.00 94.56 159 SER A CA 1
ATOM 1220 C C . SER A 1 159 ? 15.617 4.855 -6.679 1.00 94.56 159 SER A C 1
ATOM 1222 O O . SER A 1 159 ? 14.661 5.284 -6.026 1.00 94.56 159 SER A O 1
ATOM 1224 N N . ILE A 1 160 ? 16.744 4.417 -6.104 1.00 94.25 160 ILE A N 1
ATOM 1225 C CA . ILE A 1 160 ? 16.958 4.400 -4.644 1.00 94.25 160 ILE A CA 1
ATOM 1226 C C . ILE A 1 160 ? 16.827 5.817 -4.067 1.00 94.25 160 ILE A C 1
ATOM 1228 O O . ILE A 1 160 ? 16.097 6.039 -3.102 1.00 94.25 160 ILE A O 1
ATOM 1232 N N . MET A 1 161 ? 17.468 6.819 -4.680 1.00 95.56 161 MET A N 1
ATOM 1233 C CA . MET A 1 161 ? 17.381 8.209 -4.215 1.00 95.56 161 MET A CA 1
ATOM 1234 C C . MET A 1 161 ? 15.946 8.753 -4.258 1.00 95.56 161 MET A C 1
ATOM 1236 O O . MET A 1 161 ? 15.541 9.493 -3.356 1.00 95.56 161 MET A O 1
ATOM 1240 N N . LYS A 1 162 ? 15.160 8.401 -5.285 1.00 95.94 162 LYS A N 1
ATOM 1241 C CA . LYS A 1 162 ? 13.740 8.766 -5.348 1.00 95.94 162 LYS A CA 1
ATOM 1242 C C . LYS A 1 162 ? 12.973 8.107 -4.202 1.00 95.94 162 LYS A C 1
ATOM 1244 O O . LYS A 1 162 ? 12.267 8.830 -3.500 1.00 95.94 162 LYS A O 1
ATOM 1249 N N . ARG A 1 163 ? 13.167 6.805 -3.946 1.00 97.06 163 ARG A N 1
ATOM 1250 C CA . ARG A 1 163 ? 12.556 6.108 -2.797 1.00 97.06 163 ARG A CA 1
ATOM 1251 C C . ARG A 1 163 ? 12.908 6.769 -1.469 1.00 97.06 163 ARG A C 1
ATOM 1253 O O . ARG A 1 163 ? 12.004 7.009 -0.676 1.00 97.06 163 ARG A O 1
ATOM 1260 N N . THR A 1 164 ? 14.163 7.164 -1.247 1.00 97.44 164 THR A N 1
ATOM 1261 C CA . THR A 1 164 ? 14.574 7.903 -0.037 1.00 97.44 164 THR A CA 1
ATOM 1262 C C . THR A 1 164 ? 13.717 9.142 0.190 1.00 97.44 164 THR A C 1
ATOM 1264 O O . THR A 1 164 ? 13.176 9.337 1.276 1.00 97.44 164 THR A O 1
ATOM 1267 N N . LYS A 1 165 ? 13.525 9.963 -0.847 1.00 97.62 165 LYS A N 1
ATOM 1268 C CA . LYS A 1 165 ? 12.679 11.161 -0.745 1.00 97.62 165 LYS A CA 1
ATOM 1269 C C . LYS A 1 165 ? 11.208 10.808 -0.512 1.00 97.62 165 LYS A C 1
ATOM 1271 O O . LYS A 1 165 ? 10.540 11.495 0.252 1.00 97.62 165 LYS A O 1
ATOM 1276 N N . GLN A 1 166 ? 10.709 9.743 -1.142 1.00 97.69 166 GLN A N 1
ATOM 1277 C CA . GLN A 1 166 ? 9.341 9.262 -0.924 1.00 97.69 166 GLN A CA 1
ATOM 1278 C C . GLN A 1 166 ? 9.124 8.825 0.533 1.00 97.69 166 GLN A C 1
ATOM 1280 O O . GLN A 1 166 ? 8.137 9.233 1.140 1.00 97.69 166 GLN A O 1
ATOM 1285 N N . PHE A 1 167 ? 10.058 8.080 1.129 1.00 98.19 167 PHE A N 1
ATOM 1286 C CA . PHE A 1 167 ? 9.987 7.700 2.544 1.00 98.19 167 PHE A CA 1
ATOM 1287 C C . PHE A 1 167 ? 10.004 8.910 3.481 1.00 98.19 167 PHE A C 1
ATOM 1289 O O . PHE A 1 167 ? 9.231 8.940 4.437 1.00 98.19 167 PHE A O 1
ATOM 1296 N N . GLU A 1 168 ? 10.823 9.927 3.207 1.00 97.94 168 GLU A N 1
ATOM 1297 C CA . GLU A 1 168 ? 10.830 11.164 4.003 1.00 97.94 168 GLU A CA 1
ATOM 1298 C C . GLU A 1 168 ? 9.481 11.895 3.953 1.00 97.94 168 GLU A C 1
ATOM 1300 O O . GLU A 1 168 ? 8.980 12.352 4.982 1.00 97.94 168 GLU A O 1
ATOM 1305 N N . ILE A 1 169 ? 8.849 11.953 2.780 1.00 97.75 169 ILE A N 1
ATOM 1306 C CA . ILE A 1 169 ? 7.512 12.534 2.621 1.00 97.75 169 ILE A CA 1
ATOM 1307 C C . ILE A 1 169 ? 6.478 11.737 3.421 1.00 97.75 169 ILE A C 1
ATOM 1309 O O . ILE A 1 169 ? 5.746 12.317 4.222 1.00 97.75 169 ILE A O 1
ATOM 1313 N N . ILE A 1 170 ? 6.456 10.408 3.278 1.00 98.44 170 ILE A N 1
ATOM 1314 C CA . ILE A 1 170 ? 5.531 9.536 4.020 1.00 98.44 170 ILE A CA 1
ATOM 1315 C C . ILE A 1 170 ? 5.737 9.694 5.532 1.00 98.44 170 ILE A C 1
ATOM 1317 O O . ILE A 1 170 ? 4.769 9.805 6.286 1.00 98.44 170 ILE A O 1
ATOM 1321 N N . LYS A 1 171 ? 6.991 9.776 5.989 1.00 98.00 171 LYS A N 1
ATOM 1322 C CA . LYS A 1 171 ? 7.334 10.010 7.398 1.00 98.00 171 LYS A CA 1
ATOM 1323 C C . LYS A 1 171 ? 6.724 11.313 7.913 1.00 98.00 171 LYS A C 1
ATOM 1325 O O . LYS A 1 171 ? 6.177 11.335 9.017 1.00 98.00 171 LYS A O 1
ATOM 1330 N N . ASN A 1 172 ? 6.789 12.383 7.126 1.00 97.38 172 ASN A N 1
ATOM 1331 C CA . ASN A 1 172 ? 6.196 13.669 7.488 1.00 97.38 172 ASN A CA 1
ATOM 1332 C C . ASN A 1 172 ? 4.664 13.601 7.519 1.00 97.38 172 ASN A C 1
ATOM 1334 O O . ASN A 1 172 ? 4.074 14.050 8.499 1.00 97.38 172 ASN A O 1
ATOM 1338 N N . ILE A 1 173 ? 4.032 12.942 6.544 1.00 97.12 173 ILE A N 1
ATOM 1339 C CA . ILE A 1 173 ? 2.577 12.714 6.527 1.00 97.12 173 ILE A CA 1
ATOM 1340 C C . ILE A 1 173 ? 2.126 11.972 7.793 1.00 97.12 173 ILE A C 1
ATOM 1342 O O . ILE A 1 173 ? 1.183 12.400 8.460 1.00 97.12 173 ILE A O 1
ATOM 1346 N N . VAL A 1 174 ? 2.819 10.896 8.182 1.00 96.75 174 VAL A N 1
ATOM 1347 C CA . VAL A 1 174 ? 2.511 10.157 9.420 1.00 96.75 174 VAL A CA 1
ATOM 1348 C C . VAL A 1 174 ? 2.617 11.072 10.642 1.00 96.75 174 VAL A C 1
ATOM 1350 O O . VAL A 1 174 ? 1.719 11.076 11.484 1.00 96.75 174 VAL A O 1
ATOM 1353 N N . LYS A 1 175 ? 3.683 11.876 10.748 1.00 94.88 175 LYS A N 1
ATOM 1354 C CA . LYS A 1 175 ? 3.867 12.826 11.861 1.00 94.88 175 LYS A CA 1
ATOM 1355 C C . LYS A 1 175 ? 2.758 13.880 11.911 1.00 94.88 175 LYS A C 1
ATOM 1357 O O . LYS A 1 175 ? 2.244 14.165 12.991 1.00 94.88 175 LYS A O 1
ATOM 1362 N N . GLU A 1 176 ? 2.354 14.420 10.767 1.00 95.31 176 GLU A N 1
ATOM 1363 C CA . GLU A 1 176 ? 1.258 15.387 10.683 1.00 95.31 176 GLU A CA 1
ATOM 1364 C C . GLU A 1 176 ? -0.087 14.782 11.092 1.00 95.31 176 GLU A C 1
ATOM 1366 O O . GLU A 1 176 ? -0.837 15.396 11.853 1.00 95.31 176 GLU A O 1
ATOM 1371 N N . LEU A 1 177 ? -0.401 13.573 10.622 1.00 95.56 177 LEU A N 1
ATOM 1372 C CA . LEU A 1 177 ? -1.647 12.887 10.971 1.00 95.56 177 LEU A CA 1
ATOM 1373 C C . LEU A 1 177 ? -1.703 12.530 12.461 1.00 95.56 177 LEU A C 1
ATOM 1375 O O . LEU A 1 177 ? -2.753 12.720 13.083 1.00 95.56 177 LEU A O 1
ATOM 1379 N N . LYS A 1 178 ? -0.575 12.089 13.041 1.00 92.25 178 LYS A N 1
ATOM 1380 C CA . LYS A 1 178 ? -0.424 11.880 14.493 1.00 92.25 178 LYS A CA 1
ATOM 1381 C C . LYS A 1 178 ? -0.736 13.162 15.271 1.00 92.25 178 LYS A C 1
ATOM 1383 O O . LYS A 1 178 ? -1.456 13.111 16.264 1.00 92.25 178 LYS A O 1
ATOM 1388 N N . ALA A 1 179 ? -0.244 14.312 14.805 1.00 92.00 179 ALA A N 1
ATOM 1389 C CA . ALA A 1 179 ? -0.440 15.597 15.476 1.00 92.00 179 ALA A CA 1
ATOM 1390 C C . ALA A 1 179 ? -1.876 16.145 15.372 1.00 92.00 179 ALA A C 1
ATOM 1392 O O . ALA A 1 179 ? -2.341 16.802 16.300 1.00 92.00 179 ALA A O 1
ATOM 1393 N N . LYS A 1 180 ? -2.584 15.898 14.262 1.00 90.50 180 LYS A N 1
ATOM 1394 C CA . LYS A 1 180 ? -3.900 16.512 14.005 1.00 90.50 180 LYS A CA 1
ATOM 1395 C C . LYS A 1 180 ? -5.066 15.795 14.699 1.00 90.50 180 LYS A C 1
ATOM 1397 O O . LYS A 1 180 ? -5.978 16.460 15.183 1.00 90.50 180 LYS A O 1
ATOM 1402 N N . ASN A 1 181 ? -5.069 14.457 14.731 1.00 80.50 181 ASN A N 1
ATOM 1403 C CA . ASN A 1 181 ? -6.325 13.704 14.908 1.00 80.50 181 ASN A CA 1
ATOM 1404 C C . ASN A 1 181 ? -6.361 12.792 16.148 1.00 80.50 181 ASN A C 1
ATOM 1406 O O . ASN A 1 181 ? -7.357 12.100 16.356 1.00 80.50 181 ASN A O 1
ATOM 1410 N N . GLY A 1 182 ? -5.288 12.748 16.949 1.00 85.81 182 GLY A N 1
ATOM 1411 C CA . GLY A 1 182 ? -5.189 11.915 18.160 1.00 85.81 182 GLY A CA 1
ATOM 1412 C C . GLY A 1 182 ? -5.189 10.398 17.913 1.00 85.81 182 GLY A C 1
ATOM 1413 O O . GLY A 1 182 ? -5.107 9.624 18.861 1.00 85.81 182 GLY A O 1
ATOM 1414 N N . VAL A 1 183 ? -5.274 9.964 16.652 1.00 94.69 183 VAL A N 1
ATOM 1415 C CA . VAL A 1 183 ? -5.105 8.567 16.242 1.00 94.69 183 VAL A CA 1
ATOM 1416 C C . VAL A 1 183 ? -3.622 8.238 16.319 1.00 94.69 183 VAL A C 1
ATOM 1418 O O . VAL A 1 183 ? -2.805 8.934 15.715 1.00 94.69 183 VAL A O 1
ATOM 1421 N N . VAL A 1 184 ? -3.288 7.190 17.068 1.00 93.44 184 VAL A N 1
ATOM 1422 C CA . VAL A 1 184 ? -1.903 6.763 17.313 1.00 93.44 184 VAL A CA 1
ATOM 1423 C C . VAL A 1 184 ? -1.524 5.499 16.553 1.00 93.44 184 VAL A C 1
ATOM 1425 O O . VAL A 1 184 ? -0.333 5.242 16.410 1.00 93.44 184 VAL A O 1
ATOM 1428 N N . ASP A 1 185 ? -2.513 4.774 16.022 1.00 96.25 185 ASP A N 1
ATOM 1429 C CA . ASP A 1 185 ? -2.327 3.513 15.309 1.00 96.25 185 ASP A CA 1
ATOM 1430 C C . ASP A 1 185 ? -2.226 3.730 13.800 1.00 96.25 185 ASP A C 1
ATOM 1432 O O . ASP A 1 185 ? -3.088 4.363 13.178 1.00 96.25 185 ASP A O 1
ATOM 1436 N N . PHE A 1 186 ? -1.161 3.196 13.208 1.00 97.69 186 PHE A N 1
ATOM 1437 C CA . PHE A 1 186 ? -0.848 3.358 11.790 1.00 97.69 186 PHE A CA 1
ATOM 1438 C C . PHE A 1 186 ? -0.342 2.046 11.212 1.00 97.69 186 PHE A C 1
ATOM 1440 O O . PHE A 1 186 ? 0.394 1.316 11.875 1.00 97.69 186 PHE A O 1
ATOM 1447 N N . TYR A 1 187 ? -0.631 1.814 9.936 1.00 98.31 187 TYR A N 1
ATOM 1448 C CA . TYR A 1 187 ? 0.156 0.912 9.113 1.00 98.31 187 TYR A CA 1
ATOM 1449 C C . TYR A 1 187 ? 0.477 1.529 7.747 1.00 98.31 187 TYR A C 1
ATOM 1451 O O . TYR A 1 187 ? -0.286 2.334 7.212 1.00 98.31 187 TYR A O 1
ATOM 1459 N N . LEU A 1 188 ? 1.611 1.119 7.186 1.00 98.69 188 LEU A N 1
ATOM 1460 C CA . LEU A 1 188 ? 2.002 1.303 5.793 1.00 98.69 188 LEU A CA 1
ATOM 1461 C C . LEU A 1 188 ? 2.196 -0.085 5.189 1.00 98.69 188 LEU A C 1
ATOM 1463 O O . LEU A 1 188 ? 2.974 -0.876 5.723 1.00 98.69 188 LEU A O 1
ATOM 1467 N N . ALA A 1 189 ? 1.504 -0.383 4.097 1.00 98.50 189 ALA A N 1
ATOM 1468 C CA . ALA A 1 189 ? 1.622 -1.671 3.433 1.00 98.50 189 ALA A CA 1
ATOM 1469 C C . ALA A 1 189 ? 1.541 -1.540 1.912 1.00 98.50 189 ALA A C 1
ATOM 1471 O O . ALA A 1 189 ? 0.677 -0.818 1.420 1.00 98.50 189 ALA A O 1
ATOM 1472 N N . GLY A 1 190 ? 2.417 -2.232 1.189 1.00 98.06 190 GLY A N 1
ATOM 1473 C CA . GLY A 1 190 ? 2.447 -2.229 -0.274 1.00 98.06 190 GLY A CA 1
ATOM 1474 C C . GLY A 1 190 ? 3.806 -2.609 -0.850 1.00 98.06 190 GLY A C 1
ATOM 1475 O O . GLY A 1 190 ? 4.719 -2.985 -0.107 1.00 98.06 190 GLY A O 1
ATOM 1476 N N . ASP A 1 191 ? 3.929 -2.474 -2.168 1.00 97.69 191 ASP A N 1
ATOM 1477 C CA . ASP A 1 191 ? 5.163 -2.685 -2.926 1.00 97.69 191 ASP A CA 1
ATOM 1478 C C . ASP A 1 191 ? 6.105 -1.477 -2.769 1.00 97.69 191 ASP A C 1
ATOM 1480 O O . ASP A 1 191 ? 6.023 -0.457 -3.468 1.00 97.69 191 ASP A O 1
ATOM 1484 N N . LEU A 1 192 ? 7.032 -1.576 -1.820 1.00 97.62 192 LEU A N 1
ATOM 1485 C CA . LEU A 1 192 ? 7.992 -0.509 -1.538 1.00 97.62 192 LEU A CA 1
ATOM 1486 C C . LEU A 1 192 ? 9.216 -0.563 -2.459 1.00 97.62 192 LEU A C 1
ATOM 1488 O O . LEU A 1 192 ? 10.089 0.302 -2.342 1.00 97.62 192 LEU A O 1
ATOM 1492 N N . ASN A 1 193 ? 9.275 -1.529 -3.382 1.00 95.94 193 ASN A N 1
ATOM 1493 C CA . ASN A 1 193 ? 10.363 -1.713 -4.339 1.00 95.94 193 ASN A CA 1
ATOM 1494 C C . ASN A 1 193 ? 11.766 -1.716 -3.693 1.00 95.94 193 ASN A C 1
ATOM 1496 O O . ASN A 1 193 ? 12.735 -1.187 -4.238 1.00 95.94 193 ASN A O 1
ATOM 1500 N N . THR A 1 194 ? 11.880 -2.300 -2.504 1.00 93.94 194 THR A N 1
ATOM 1501 C CA . THR A 1 194 ? 13.102 -2.433 -1.695 1.00 93.94 194 THR A CA 1
ATOM 1502 C C . THR A 1 194 ? 14.019 -3.521 -2.261 1.00 93.94 194 THR A C 1
ATOM 1504 O O . THR A 1 194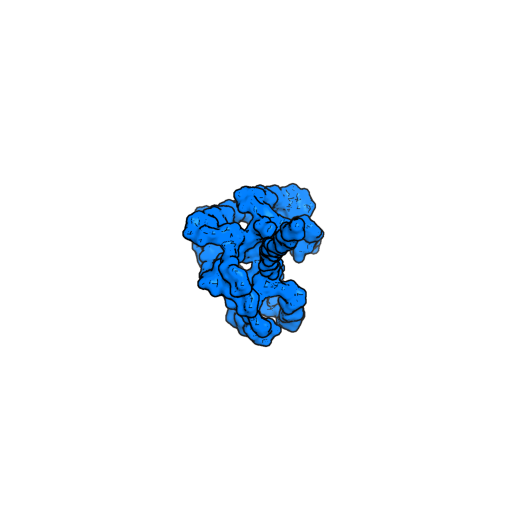 ? 14.248 -4.575 -1.670 1.00 93.94 194 THR A O 1
ATOM 1507 N N . THR A 1 195 ? 14.568 -3.250 -3.442 1.00 91.56 195 THR A N 1
ATOM 1508 C CA . THR A 1 195 ? 15.371 -4.185 -4.244 1.00 91.56 195 THR A CA 1
ATOM 1509 C C . THR A 1 195 ? 16.542 -4.811 -3.479 1.00 91.56 195 THR A C 1
ATOM 1511 O O . THR A 1 195 ? 16.825 -5.996 -3.637 1.00 91.56 195 THR A O 1
ATOM 1514 N N . GLU A 1 196 ? 17.147 -4.058 -2.557 1.00 90.75 196 GLU A N 1
ATOM 1515 C CA . GLU A 1 196 ? 18.296 -4.479 -1.746 1.00 90.75 196 GLU A CA 1
ATOM 1516 C C . GLU A 1 196 ? 17.917 -4.918 -0.313 1.00 90.75 196 GLU A C 1
ATOM 1518 O O . GLU A 1 196 ? 18.686 -4.737 0.639 1.00 90.75 196 GLU A O 1
ATOM 1523 N N . TYR A 1 197 ? 16.705 -5.443 -0.099 1.00 92.25 197 TYR A N 1
ATOM 1524 C CA . TYR A 1 197 ? 16.282 -5.836 1.249 1.00 92.25 197 TYR A CA 1
ATOM 1525 C C . TYR A 1 197 ? 17.057 -7.056 1.776 1.00 92.25 197 TYR A C 1
ATOM 1527 O O . TYR A 1 197 ? 17.638 -7.004 2.864 1.00 92.25 197 TYR A O 1
ATOM 1535 N N . LEU A 1 198 ? 17.107 -8.153 1.008 1.00 90.50 198 LEU A N 1
ATOM 1536 C CA . LEU A 1 198 ? 17.700 -9.422 1.464 1.00 90.50 198 LEU A CA 1
ATOM 1537 C C . LEU A 1 198 ? 19.220 -9.352 1.653 1.00 90.50 198 LEU A C 1
ATOM 1539 O O . LEU A 1 198 ? 19.756 -9.944 2.590 1.00 90.50 198 LEU A O 1
ATOM 1543 N N . ASN A 1 199 ? 19.917 -8.598 0.802 1.00 90.44 199 ASN A N 1
ATOM 1544 C CA . ASN A 1 199 ? 21.365 -8.386 0.902 1.00 90.44 199 ASN A CA 1
ATOM 1545 C C . ASN A 1 199 ? 21.744 -7.270 1.902 1.00 90.44 199 ASN A C 1
ATOM 1547 O O . ASN A 1 199 ? 22.928 -6.990 2.089 1.00 90.44 199 ASN A O 1
ATOM 1551 N N . ARG A 1 200 ? 20.755 -6.665 2.578 1.00 93.75 200 ARG A N 1
ATOM 1552 C CA . ARG A 1 200 ? 20.921 -5.598 3.579 1.00 93.75 200 ARG A CA 1
ATOM 1553 C C . ARG A 1 200 ? 21.620 -4.340 3.039 1.00 93.75 200 ARG A C 1
ATOM 1555 O O . ARG A 1 200 ? 22.412 -3.709 3.753 1.00 93.75 200 ARG A O 1
ATOM 1562 N N . GLY A 1 201 ? 21.325 -3.973 1.793 1.00 93.25 201 GLY A N 1
ATOM 1563 C CA . GLY A 1 201 ? 21.868 -2.790 1.122 1.00 93.25 201 GLY A CA 1
ATOM 1564 C C . GLY A 1 201 ? 21.237 -1.462 1.563 1.00 93.25 201 GLY A C 1
ATOM 1565 O O . GLY A 1 201 ? 20.828 -1.280 2.716 1.00 93.25 201 GLY A O 1
ATOM 1566 N N . ALA A 1 202 ? 21.209 -0.488 0.658 1.00 93.50 202 ALA A N 1
ATOM 1567 C CA . ALA A 1 202 ? 20.719 0.865 0.897 1.00 93.50 202 ALA A CA 1
ATOM 1568 C C . ALA A 1 202 ? 19.220 0.888 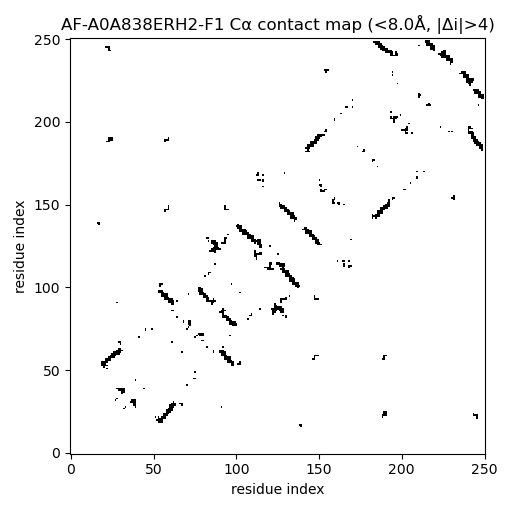1.225 1.00 93.50 202 ALA A C 1
ATOM 1570 O O . ALA A 1 202 ? 18.836 1.503 2.220 1.00 93.50 202 ALA A O 1
ATOM 1571 N N . ASP A 1 203 ? 18.392 0.170 0.459 1.00 92.12 203 ASP A N 1
ATOM 1572 C CA . ASP A 1 203 ? 16.941 0.095 0.697 1.00 92.12 203 ASP A CA 1
ATOM 1573 C C . ASP A 1 203 ? 16.607 -0.531 2.057 1.00 92.12 203 ASP A C 1
ATOM 1575 O O . ASP A 1 203 ? 15.733 -0.040 2.769 1.00 92.12 203 ASP A O 1
ATOM 1579 N N . TYR A 1 204 ? 17.334 -1.579 2.462 1.00 95.12 204 TYR A N 1
ATOM 1580 C CA . TYR A 1 204 ? 17.175 -2.188 3.785 1.00 95.12 204 TYR A CA 1
ATOM 1581 C C . TYR A 1 204 ? 17.442 -1.180 4.908 1.00 95.12 204 TYR A C 1
ATOM 1583 O O . TYR A 1 204 ? 16.662 -1.070 5.858 1.00 95.12 204 TYR A O 1
ATOM 1591 N N . LYS A 1 205 ? 18.551 -0.434 4.815 1.00 96.69 205 LYS A N 1
ATOM 1592 C CA . LYS A 1 205 ? 18.932 0.570 5.820 1.00 96.69 205 LYS A CA 1
ATOM 1593 C C . LYS A 1 205 ? 17.927 1.713 5.862 1.00 96.69 205 LYS A C 1
ATOM 1595 O O . LYS A 1 205 ? 17.532 2.128 6.949 1.00 96.69 205 LYS A O 1
ATOM 1600 N N . LEU A 1 206 ? 17.498 2.179 4.693 1.00 96.25 206 LEU A N 1
ATOM 1601 C CA . LEU A 1 206 ? 16.473 3.203 4.538 1.00 96.25 206 LEU A CA 1
ATOM 1602 C C . LEU A 1 206 ? 15.164 2.775 5.202 1.00 96.25 206 LEU A C 1
ATOM 1604 O O . LEU A 1 206 ? 14.649 3.503 6.048 1.00 96.25 206 LEU A O 1
ATOM 1608 N N . LEU A 1 207 ? 14.671 1.575 4.888 1.00 97.00 207 LEU A N 1
ATOM 1609 C CA . LEU A 1 207 ? 13.447 1.045 5.477 1.00 97.00 207 LEU A CA 1
ATOM 1610 C C . LEU A 1 207 ? 13.581 0.861 6.991 1.00 97.00 207 LEU A C 1
ATOM 1612 O O . LEU A 1 207 ? 12.700 1.264 7.741 1.00 97.00 207 LEU A O 1
ATOM 1616 N N . THR A 1 208 ? 14.701 0.306 7.455 1.00 97.44 208 THR A N 1
ATOM 1617 C CA . THR A 1 208 ? 14.969 0.114 8.889 1.00 97.44 208 THR A CA 1
ATOM 1618 C C . THR A 1 208 ? 14.980 1.449 9.635 1.00 97.44 208 THR A C 1
ATOM 1620 O O . THR A 1 208 ? 14.371 1.564 10.698 1.00 97.44 208 THR A O 1
ATOM 1623 N N . SER A 1 209 ? 15.621 2.476 9.067 1.00 97.69 209 SER A N 1
ATOM 1624 C CA . SER A 1 209 ? 15.631 3.827 9.636 1.00 97.69 209 SER A CA 1
ATOM 1625 C C . SER A 1 209 ? 14.233 4.435 9.648 1.00 97.69 209 SER A C 1
ATOM 1627 O O . SER A 1 209 ? 13.822 4.969 10.668 1.00 97.69 209 SER A O 1
ATOM 1629 N N . PHE A 1 210 ? 13.479 4.316 8.554 1.00 97.94 210 PHE A N 1
ATOM 1630 C CA . PHE A 1 210 ? 12.101 4.799 8.463 1.00 97.94 210 PHE A CA 1
ATOM 1631 C C . PHE A 1 210 ? 11.199 4.161 9.530 1.00 97.94 210 PHE A C 1
ATOM 1633 O O . PHE A 1 210 ? 10.471 4.862 10.235 1.00 97.94 210 PHE A O 1
ATOM 1640 N N . VAL A 1 211 ? 11.282 2.837 9.683 1.00 97.69 211 VAL A N 1
ATOM 1641 C CA . VAL A 1 211 ? 10.532 2.064 10.684 1.00 97.69 211 VAL A CA 1
ATOM 1642 C C . VAL A 1 211 ? 10.902 2.521 12.099 1.00 97.69 211 VAL A C 1
ATOM 1644 O O . VAL A 1 211 ? 10.014 2.818 12.900 1.00 97.69 211 VAL A O 1
ATOM 1647 N N . SER A 1 212 ? 12.202 2.642 12.386 1.00 97.56 212 SER A N 1
ATOM 1648 C CA . SER A 1 212 ? 12.715 3.091 13.684 1.00 97.56 212 SER A CA 1
ATOM 1649 C C . SER A 1 212 ? 12.297 4.528 14.012 1.00 97.56 212 SER A C 1
ATOM 1651 O O . SER A 1 212 ? 11.816 4.787 15.113 1.00 97.56 212 SER A O 1
ATOM 1653 N N . ASP A 1 213 ? 12.429 5.457 13.064 1.00 97.12 213 ASP A N 1
ATOM 1654 C CA . ASP A 1 213 ? 12.081 6.877 13.222 1.00 97.12 213 ASP A CA 1
ATOM 1655 C C . ASP A 1 213 ? 10.603 7.084 13.581 1.00 97.12 213 ASP A C 1
ATOM 1657 O O . ASP A 1 213 ? 10.245 8.054 14.255 1.00 97.12 213 ASP A O 1
ATOM 1661 N N . LEU A 1 214 ? 9.728 6.200 13.096 1.00 96.31 214 LEU A N 1
ATOM 1662 C CA . LEU A 1 214 ? 8.291 6.253 13.353 1.00 96.31 214 LEU A CA 1
ATOM 1663 C C . LEU A 1 214 ? 7.857 5.446 14.582 1.00 96.31 214 LEU A C 1
ATOM 1665 O O . LEU A 1 214 ? 6.673 5.506 14.940 1.00 96.31 214 LEU A O 1
ATOM 1669 N N . GLY A 1 215 ? 8.786 4.726 15.223 1.00 96.50 215 GLY A N 1
ATOM 1670 C CA . GLY A 1 215 ? 8.496 3.800 16.317 1.00 96.50 215 GLY A CA 1
ATOM 1671 C C . GLY A 1 215 ? 7.588 2.650 15.881 1.00 96.50 215 GLY A C 1
ATOM 1672 O O . GLY A 1 215 ? 6.735 2.223 16.653 1.00 96.50 215 GLY A O 1
ATOM 1673 N N . MET A 1 216 ? 7.705 2.215 14.626 1.00 97.12 216 MET A N 1
ATOM 1674 C CA . MET A 1 216 ? 6.913 1.135 14.034 1.00 97.12 216 MET A CA 1
ATOM 1675 C C . MET A 1 216 ? 7.713 -0.173 14.017 1.00 97.12 216 MET A C 1
ATOM 1677 O O . MET A 1 216 ? 8.894 -0.211 14.362 1.00 97.12 216 MET A O 1
ATOM 1681 N N . VAL A 1 217 ? 7.072 -1.256 13.592 1.00 97.31 217 VAL A N 1
ATOM 1682 C CA . VAL A 1 217 ? 7.685 -2.568 13.375 1.00 97.31 217 VAL A CA 1
ATOM 1683 C C . VAL A 1 217 ? 7.432 -3.034 11.949 1.00 97.31 217 VAL A C 1
ATOM 1685 O O . VAL A 1 217 ? 6.342 -2.852 11.411 1.00 97.31 217 VAL A O 1
ATOM 1688 N N . ASN A 1 218 ? 8.437 -3.654 11.331 1.00 96.62 218 ASN A N 1
ATOM 1689 C CA . ASN A 1 218 ? 8.274 -4.324 10.046 1.00 96.62 218 ASN A CA 1
ATOM 1690 C C . ASN A 1 218 ? 7.744 -5.746 10.283 1.00 96.62 218 ASN A C 1
ATOM 1692 O O . ASN A 1 218 ? 8.485 -6.618 10.737 1.00 96.62 218 ASN A O 1
ATOM 1696 N N . LEU A 1 219 ? 6.474 -5.997 9.978 1.00 95.31 219 LEU A N 1
ATOM 1697 C CA . LEU A 1 219 ? 5.826 -7.294 10.185 1.00 95.31 219 LEU A CA 1
ATOM 1698 C C . LEU A 1 219 ? 6.256 -8.342 9.151 1.00 95.31 219 LEU A C 1
ATOM 1700 O O . LEU A 1 219 ? 6.093 -9.534 9.398 1.00 95.31 219 LEU A O 1
ATOM 1704 N N . THR A 1 220 ? 6.856 -7.929 8.030 1.00 93.44 220 THR A N 1
ATOM 1705 C CA . THR A 1 220 ? 7.323 -8.849 6.980 1.00 93.44 220 THR A CA 1
ATOM 1706 C C . THR A 1 220 ? 8.798 -9.223 7.097 1.00 93.44 220 THR A C 1
ATOM 1708 O O . THR A 1 220 ? 9.301 -9.959 6.257 1.00 93.44 220 THR A O 1
ATOM 1711 N N . HIS A 1 221 ? 9.508 -8.782 8.143 1.00 91.75 221 HIS A N 1
ATOM 1712 C CA . HIS A 1 221 ? 10.967 -8.941 8.240 1.00 91.75 221 HIS A CA 1
ATOM 1713 C C . HIS A 1 221 ? 11.484 -10.389 8.182 1.00 91.75 221 HIS A C 1
ATOM 1715 O O . HIS A 1 221 ? 12.639 -10.590 7.815 1.00 91.75 221 HIS A O 1
ATOM 1721 N N . ASN A 1 222 ? 10.652 -11.374 8.539 1.00 89.06 222 ASN A N 1
ATOM 1722 C CA . ASN A 1 222 ? 10.998 -12.801 8.515 1.00 89.06 222 ASN A CA 1
ATOM 1723 C C . ASN A 1 222 ? 10.555 -13.524 7.232 1.00 89.06 222 ASN A C 1
ATOM 1725 O O . ASN A 1 222 ? 10.725 -14.739 7.133 1.00 89.06 222 ASN A O 1
ATOM 1729 N N . LEU A 1 223 ? 9.966 -12.818 6.264 1.00 87.81 223 LEU A N 1
ATOM 1730 C CA . LEU A 1 223 ? 9.642 -13.401 4.966 1.00 87.81 223 LEU A CA 1
ATOM 1731 C C . LEU A 1 223 ? 10.912 -13.512 4.119 1.00 87.81 223 LEU A C 1
ATOM 1733 O O . LEU A 1 223 ? 11.703 -12.576 4.038 1.00 87.81 223 LEU A O 1
ATOM 1737 N N . GLY A 1 224 ? 11.098 -14.668 3.478 1.00 81.69 224 GLY A N 1
ATOM 1738 C CA . GLY A 1 224 ? 12.267 -14.912 2.632 1.00 81.69 224 GLY A CA 1
ATOM 1739 C C . GLY A 1 224 ? 12.214 -14.196 1.279 1.00 81.69 224 GLY A C 1
ATOM 1740 O O . GLY A 1 224 ? 13.260 -13.882 0.728 1.00 81.69 224 GLY A O 1
ATOM 1741 N N . CYS A 1 225 ? 11.017 -13.962 0.734 1.00 84.81 225 CYS A N 1
ATOM 1742 C CA . CYS A 1 225 ? 10.784 -13.326 -0.565 1.00 84.81 225 CYS A CA 1
ATOM 1743 C C . CYS A 1 225 ? 9.300 -12.935 -0.677 1.00 84.81 225 CYS A C 1
ATOM 1745 O O . CYS A 1 225 ? 8.448 -13.663 -0.157 1.00 84.81 225 CYS A O 1
ATOM 1747 N N . SER A 1 226 ? 8.991 -11.828 -1.358 1.00 84.25 226 SER A N 1
ATOM 1748 C CA . SER A 1 226 ? 7.624 -11.517 -1.815 1.00 84.25 226 SER A CA 1
ATOM 1749 C C . SER A 1 226 ? 7.501 -11.485 -3.335 1.00 84.25 226 SER A C 1
ATOM 1751 O O . SER A 1 226 ? 6.428 -11.781 -3.858 1.00 84.25 226 SER A O 1
ATOM 1753 N N . ALA A 1 227 ? 8.589 -11.169 -4.044 1.00 82.56 227 ALA A N 1
ATOM 1754 C CA . ALA A 1 227 ? 8.584 -10.998 -5.486 1.00 82.56 227 ALA A CA 1
ATOM 1755 C C . ALA A 1 227 ? 9.966 -11.242 -6.111 1.00 82.56 227 ALA A C 1
ATOM 1757 O O . ALA A 1 227 ? 11.008 -11.173 -5.455 1.00 82.56 227 ALA A O 1
ATOM 1758 N N . TYR A 1 228 ? 9.946 -11.490 -7.418 1.00 75.56 228 TYR A N 1
ATOM 1759 C CA . TYR A 1 228 ? 11.123 -11.520 -8.279 1.00 75.56 228 TYR A CA 1
ATOM 1760 C C . TYR A 1 228 ? 11.226 -10.193 -9.041 1.00 75.56 228 TYR A C 1
ATOM 1762 O O . TYR A 1 228 ? 10.205 -9.619 -9.427 1.00 75.56 228 TYR A O 1
ATOM 1770 N N . TRP A 1 229 ? 12.442 -9.687 -9.248 1.00 77.38 229 TRP A N 1
ATOM 1771 C CA . TRP A 1 229 ? 12.690 -8.443 -9.986 1.00 77.38 229 TRP A CA 1
ATOM 1772 C C . TRP A 1 229 ? 13.918 -8.567 -10.887 1.00 77.38 229 TRP A C 1
ATOM 1774 O O . TRP A 1 229 ? 14.757 -9.426 -10.677 1.00 77.38 229 TRP A O 1
ATOM 1784 N N . TRP A 1 230 ? 14.049 -7.686 -11.878 1.00 69.38 230 TRP A N 1
ATOM 1785 C CA . TRP A 1 230 ? 15.034 -7.785 -12.970 1.00 69.38 230 TRP A CA 1
ATOM 1786 C C . TRP A 1 230 ? 16.527 -7.650 -12.566 1.00 69.38 230 TRP A C 1
ATOM 1788 O O . TRP A 1 230 ? 17.373 -7.500 -13.436 1.00 69.38 230 TRP A O 1
ATOM 1798 N N . GLY A 1 231 ? 16.878 -7.626 -11.274 1.00 70.56 231 GLY A N 1
ATOM 1799 C CA . GLY A 1 231 ? 18.272 -7.645 -10.784 1.00 70.56 231 GLY A CA 1
ATOM 1800 C C . GLY A 1 231 ? 19.133 -6.411 -11.107 1.00 70.56 231 GLY A C 1
ATOM 1801 O O . GLY A 1 231 ? 20.197 -6.219 -10.529 1.00 70.56 231 GLY A O 1
ATOM 1802 N N . GLY A 1 232 ? 18.683 -5.526 -12.003 1.00 66.12 232 GLY A N 1
ATOM 1803 C CA . GLY A 1 232 ? 19.448 -4.360 -12.452 1.00 66.12 232 GLY A CA 1
ATOM 1804 C C . GLY A 1 232 ? 20.531 -4.680 -13.491 1.00 66.12 232 GLY A C 1
ATOM 1805 O O . GLY A 1 232 ? 21.301 -3.786 -13.843 1.00 66.12 232 GLY A O 1
ATOM 1806 N N . THR A 1 233 ? 20.575 -5.912 -14.004 1.00 63.84 233 THR A N 1
ATOM 1807 C CA . THR A 1 233 ? 21.471 -6.384 -15.069 1.00 63.84 233 THR A CA 1
ATOM 1808 C C . THR A 1 233 ? 20.657 -6.871 -16.273 1.00 63.84 233 THR A C 1
ATOM 1810 O O . THR A 1 233 ? 19.598 -7.474 -16.136 1.00 63.84 233 THR A O 1
ATOM 1813 N N . GLU A 1 234 ? 21.137 -6.631 -17.499 1.00 70.44 234 GLU A N 1
ATOM 1814 C CA . GLU A 1 234 ? 20.479 -7.138 -18.720 1.00 70.44 234 GLU A CA 1
ATOM 1815 C C . GLU A 1 234 ? 20.827 -8.614 -19.009 1.00 70.44 234 GLU A C 1
ATOM 1817 O O . GLU A 1 234 ? 21.030 -9.005 -20.156 1.00 70.44 234 GLU A O 1
ATOM 1822 N N . ASP A 1 235 ? 20.940 -9.449 -17.977 1.00 78.06 235 ASP A N 1
ATOM 1823 C CA . ASP A 1 235 ? 21.253 -10.881 -18.113 1.00 78.06 235 ASP A CA 1
ATOM 1824 C C . ASP A 1 235 ? 20.000 -11.761 -18.272 1.00 78.06 235 ASP A C 1
ATOM 1826 O O . ASP A 1 235 ? 20.102 -12.949 -18.583 1.00 78.06 235 ASP A O 1
ATOM 1830 N N . GLY A 1 236 ? 18.814 -11.168 -18.101 1.00 73.38 236 GLY A N 1
ATOM 1831 C CA . GLY A 1 236 ? 17.527 -11.855 -18.192 1.00 73.38 236 GLY A CA 1
ATOM 1832 C C . GLY A 1 236 ? 17.186 -12.698 -16.962 1.00 73.38 236 GLY A C 1
ATOM 1833 O O . GLY A 1 236 ? 16.249 -13.495 -17.028 1.00 73.38 236 GLY A O 1
ATOM 1834 N N . ILE A 1 237 ? 17.921 -12.543 -15.861 1.00 76.50 237 ILE A N 1
ATOM 1835 C CA . ILE A 1 237 ? 17.698 -13.256 -14.605 1.00 76.50 237 ILE A CA 1
ATOM 1836 C C . ILE A 1 237 ? 16.862 -12.369 -13.682 1.00 76.50 237 ILE A C 1
ATOM 1838 O O . ILE A 1 237 ? 17.159 -11.195 -13.479 1.00 76.50 237 ILE A O 1
ATOM 1842 N N . GLU A 1 238 ? 15.797 -12.936 -13.113 1.00 81.88 238 GLU A N 1
ATOM 1843 C CA . GLU A 1 238 ? 15.090 -12.276 -12.020 1.00 81.88 238 GLU A CA 1
ATOM 1844 C C . GLU A 1 238 ? 15.664 -12.722 -10.671 1.00 81.88 238 GLU A C 1
ATOM 1846 O O . GLU A 1 238 ? 15.821 -13.915 -10.399 1.00 81.88 238 GLU A O 1
ATOM 1851 N N . GLU A 1 239 ? 15.949 -11.760 -9.802 1.00 81.38 239 GLU A N 1
ATOM 1852 C CA . GLU A 1 239 ? 16.440 -11.993 -8.453 1.00 81.38 239 GLU A CA 1
ATOM 1853 C C . GLU A 1 239 ? 15.275 -12.000 -7.453 1.00 81.38 239 GLU A C 1
ATOM 1855 O O . GLU A 1 239 ? 14.408 -11.122 -7.507 1.00 81.38 239 GLU A O 1
ATOM 1860 N N . PRO A 1 240 ? 15.221 -12.965 -6.517 1.00 86.44 240 PRO A N 1
ATOM 1861 C CA . PRO A 1 240 ? 14.242 -12.936 -5.442 1.00 86.44 240 PRO A CA 1
ATOM 1862 C C . PRO A 1 240 ? 14.591 -11.831 -4.444 1.00 86.44 240 PRO A C 1
ATOM 1864 O O . PRO A 1 240 ? 15.744 -11.690 -4.033 1.00 86.44 240 PRO A O 1
ATOM 1867 N N . THR A 1 241 ? 13.594 -11.078 -3.991 1.00 89.06 241 THR A N 1
ATOM 1868 C CA . THR A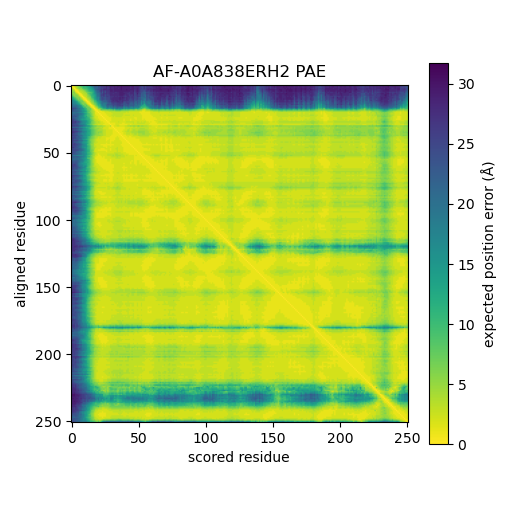 1 241 ? 13.766 -10.134 -2.884 1.00 89.06 241 TH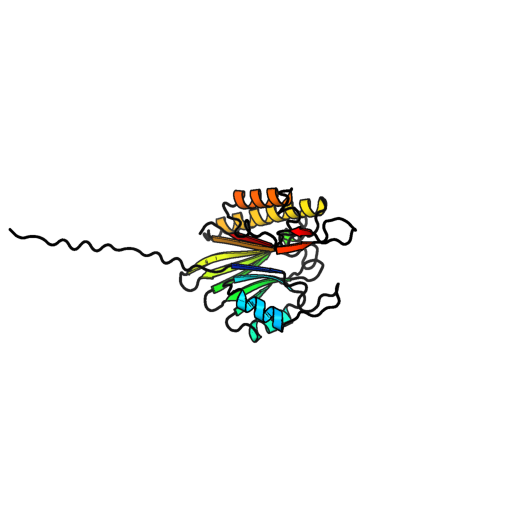R A CA 1
ATOM 1869 C C . THR A 1 241 ? 12.449 -9.905 -2.139 1.00 89.06 241 THR A C 1
ATOM 1871 O O . THR A 1 241 ? 11.397 -10.451 -2.484 1.00 89.06 241 THR A O 1
ATOM 1874 N N . LEU A 1 242 ? 12.504 -9.124 -1.065 1.00 93.06 242 LEU A N 1
ATOM 1875 C CA . LEU A 1 242 ? 11.321 -8.693 -0.330 1.00 93.06 242 LEU A CA 1
ATOM 1876 C C . LEU A 1 242 ? 11.003 -7.253 -0.736 1.00 93.06 242 LEU A C 1
ATOM 1878 O O . LEU A 1 242 ? 11.605 -6.337 -0.188 1.00 93.06 242 LEU A O 1
ATOM 1882 N N . LEU A 1 243 ? 10.106 -7.081 -1.712 1.00 94.88 243 LEU A N 1
ATOM 1883 C CA . LEU A 1 243 ? 9.650 -5.766 -2.191 1.00 94.88 243 LEU A CA 1
ATOM 1884 C C . LEU A 1 243 ? 8.425 -5.273 -1.417 1.00 94.88 243 LEU A C 1
ATOM 1886 O O . LEU A 1 243 ? 8.250 -4.073 -1.198 1.00 94.88 243 LEU A O 1
ATOM 1890 N N . ASP A 1 244 ? 7.580 -6.213 -1.003 1.00 96.56 244 ASP A N 1
ATOM 1891 C CA . ASP A 1 244 ? 6.307 -5.949 -0.355 1.00 96.56 244 ASP A CA 1
ATOM 1892 C C . ASP A 1 244 ? 6.480 -5.974 1.157 1.00 96.56 244 ASP A C 1
ATOM 1894 O O . ASP A 1 244 ? 7.007 -6.923 1.755 1.00 96.56 244 ASP A O 1
ATOM 1898 N N . HIS A 1 245 ? 5.992 -4.923 1.800 1.00 97.69 245 HIS A N 1
ATOM 1899 C CA . HIS A 1 245 ? 6.112 -4.771 3.238 1.00 97.69 245 HIS A CA 1
ATOM 1900 C C . HIS A 1 245 ? 4.777 -4.470 3.891 1.00 97.69 245 HIS A C 1
ATOM 1902 O O . HIS A 1 245 ? 3.894 -3.864 3.293 1.00 97.69 245 HIS A O 1
ATOM 1908 N N . VAL A 1 246 ? 4.669 -4.868 5.157 1.00 97.88 246 VAL A N 1
ATOM 1909 C CA . VAL A 1 246 ? 3.628 -4.421 6.082 1.00 97.88 246 VAL A CA 1
ATOM 1910 C C . VAL A 1 246 ? 4.341 -3.893 7.315 1.00 97.88 246 VAL A C 1
ATOM 1912 O O . VAL A 1 246 ? 5.051 -4.629 7.999 1.00 97.88 246 VAL A O 1
ATOM 1915 N N . ILE A 1 247 ? 4.175 -2.607 7.586 1.00 98.00 247 ILE A N 1
ATOM 1916 C CA . ILE A 1 247 ? 4.814 -1.890 8.686 1.00 98.00 247 ILE A CA 1
ATOM 1917 C C . ILE A 1 247 ? 3.701 -1.315 9.540 1.00 98.00 247 ILE A C 1
ATOM 1919 O O . ILE A 1 247 ? 2.825 -0.643 9.006 1.00 98.00 247 ILE A O 1
ATOM 1923 N N . ALA A 1 248 ? 3.721 -1.553 10.845 1.00 97.56 248 ALA A N 1
ATOM 1924 C CA . ALA A 1 248 ? 2.648 -1.124 11.739 1.00 97.56 248 ALA A CA 1
ATOM 1925 C C . ALA A 1 248 ? 3.193 -0.535 13.039 1.00 97.56 248 ALA A C 1
ATOM 1927 O O . ALA A 1 248 ? 4.323 -0.817 13.437 1.00 97.56 248 ALA A O 1
ATOM 1928 N N . THR A 1 249 ? 2.400 0.288 13.716 1.00 95.25 249 THR A N 1
ATOM 1929 C CA . THR A 1 249 ? 2.659 0.609 15.123 1.00 95.25 249 THR A CA 1
ATOM 1930 C C . THR A 1 249 ? 2.614 -0.671 15.966 1.00 95.25 249 THR A C 1
ATOM 1932 O O . THR A 1 249 ? 1.844 -1.577 15.637 1.00 95.25 249 THR A O 1
ATOM 1935 N N . PRO A 1 250 ? 3.440 -0.792 17.022 1.00 90.00 250 PRO A N 1
ATOM 1936 C CA . PRO A 1 250 ? 3.365 -1.928 17.935 1.00 90.00 250 PRO A CA 1
ATOM 1937 C C . PRO A 1 250 ? 1.954 -2.035 18.524 1.00 90.00 250 PRO A C 1
ATOM 1939 O O . PRO A 1 250 ? 1.426 -1.034 19.008 1.00 90.00 250 PRO A O 1
ATOM 1942 N N . GLY A 1 251 ? 1.357 -3.225 18.423 1.00 67.81 251 GLY A N 1
ATOM 1943 C CA . GLY A 1 251 ? 0.060 -3.552 19.023 1.00 67.81 251 GLY A CA 1
ATOM 1944 C C . GLY A 1 251 ? 0.169 -4.033 20.461 1.00 67.81 251 GLY A C 1
ATOM 1945 O O . GLY A 1 251 ? 1.296 -4.366 20.896 1.00 67.81 251 GLY A O 1
#